Protein AF-A0A2B4R047-F1 (afdb_monomer_lite)

Radius of gyration: 27.13 Å; chains: 1; bounding box: 53×105×68 Å

Foldseek 3Di:
DDDDDDPDDDDDPDPDPDPPDPPDPPVLQFLDDWPVRLVVVVVPDPLLPQWDWDDDPFKIWIFRDDDPPWGGQWIWMAGGQQFIWIDGRNHGFDPDQVLCVQQVRGSRRPRPSRSSVLQVQKAFQQAADPPDDDPQKDKDKGFDDPVPDDPDPDPTHIDIHIHGPVFRRIGRPDPDSHDPRRVVVRVVVVVVVVVVVVVVVVVVVVD

Organism: Stylophora pistillata (NCBI:txid50429)

pLDDT: mean 79.97, std 15.6, range [38.59, 97.38]

Secondary structure (DSSP, 8-state):
--------PPPPPPPPP-----S-------S-S-HHHHHHHHTT-GGGTTEEEEEETTEEEEEE--STTSPPSEEEEEETT-BEEEEETTEEPPS--HHHHHHTTBTTSS-HHHHHHHHHH-EE---B--SS--TTEEEEEEE--TTS---S--SS-EEEEEEETT--SEESS-S-SS-HHHHHHHHHHHHHHHHHHHHHHHHTT--

Sequence (207 aa):
MPQRSHELLTPTPRPARTIMKDLDAHINTSCYETFSEFCKRATCLKSLNEWTYKMFPHKAVFKKKIEPYLPPEFEVIVDDGLVFTVKVLGCYLVEDPPLYLRFRRTLRNVTLSVLVKELNDCTFCKGVHASKITIKLYHHVIPIDSTKEDEGGQQFAQKGSWRSHGCLFLICDIDDSVCTACSKYHTSANNSTKAKQNRHLHMSKHL

Structure (mmCIF, N/CA/C/O backbone):
data_AF-A0A2B4R047-F1
#
_entry.id   AF-A0A2B4R047-F1
#
loop_
_atom_site.group_PDB
_atom_site.id
_atom_site.type_symbol
_atom_site.label_atom_id
_atom_site.label_alt_id
_atom_site.label_comp_id
_atom_site.label_asym_id
_atom_site.label_entity_id
_atom_site.label_seq_id
_atom_site.pdbx_PDB_ins_code
_atom_site.Cartn_x
_atom_site.Cartn_y
_atom_site.Cartn_z
_atom_site.occupancy
_atom_site.B_iso_or_equiv
_atom_site.auth_seq_id
_atom_site.auth_comp_id
_atom_site.auth_asym_id
_atom_site.auth_atom_id
_atom_site.pdbx_PDB_model_num
ATOM 1 N N . MET A 1 1 ? 1.521 -77.756 -28.717 1.00 46.09 1 MET A N 1
ATOM 2 C CA . MET A 1 1 ? 1.963 -77.457 -27.338 1.00 46.09 1 MET A CA 1
ATOM 3 C C . MET A 1 1 ? 3.173 -76.537 -27.407 1.00 46.09 1 MET A C 1
ATOM 5 O O . MET A 1 1 ? 4.207 -76.994 -27.874 1.00 46.09 1 MET A O 1
ATOM 9 N N . PRO A 1 2 ? 3.042 -75.262 -27.009 1.00 43.88 2 PRO A N 1
ATOM 10 C CA . PRO A 1 2 ? 4.192 -74.505 -26.523 1.00 43.88 2 PRO A CA 1
ATOM 11 C C . PRO A 1 2 ? 3.939 -73.898 -25.132 1.00 43.88 2 PRO A C 1
ATOM 13 O O . PRO A 1 2 ? 2.834 -73.466 -24.802 1.00 43.88 2 PRO A O 1
ATOM 16 N N . GLN A 1 3 ? 4.993 -73.926 -24.320 1.00 46.16 3 GLN A N 1
ATOM 17 C CA . GLN A 1 3 ? 5.052 -73.510 -22.921 1.00 46.16 3 GLN A CA 1
ATOM 18 C C . GLN A 1 3 ? 4.900 -71.992 -22.748 1.00 46.16 3 GLN A C 1
ATOM 20 O O . GLN A 1 3 ? 5.399 -71.206 -23.550 1.00 46.16 3 GLN A O 1
ATOM 25 N N . ARG A 1 4 ? 4.239 -71.595 -21.653 1.00 49.72 4 ARG A N 1
ATOM 26 C CA . ARG A 1 4 ? 4.182 -70.213 -21.162 1.00 49.72 4 ARG A CA 1
ATOM 27 C C . ARG A 1 4 ? 5.529 -69.851 -20.535 1.00 49.72 4 ARG A C 1
ATOM 29 O O . ARG A 1 4 ? 5.913 -70.467 -19.545 1.00 49.72 4 ARG A O 1
ATOM 36 N N . SER A 1 5 ? 6.210 -68.848 -21.074 1.00 59.44 5 SER A N 1
ATOM 37 C CA . SER A 1 5 ? 7.302 -68.154 -20.390 1.00 59.44 5 SER A CA 1
ATOM 38 C C . SER A 1 5 ? 6.839 -66.761 -19.971 1.00 59.44 5 SER A C 1
ATOM 40 O O . SER A 1 5 ? 5.995 -66.164 -20.633 1.00 59.44 5 SER A O 1
ATOM 42 N N . HIS A 1 6 ? 7.442 -66.266 -18.890 1.00 51.53 6 HIS A N 1
ATOM 43 C CA . HIS A 1 6 ? 7.223 -64.986 -18.204 1.00 51.53 6 HIS A CA 1
ATOM 44 C C . HIS A 1 6 ? 6.210 -65.035 -17.050 1.00 51.53 6 HIS A C 1
ATOM 46 O O . HIS A 1 6 ? 5.117 -64.476 -17.109 1.00 51.53 6 HIS A O 1
ATOM 52 N N . GLU A 1 7 ? 6.641 -65.637 -15.936 1.00 56.50 7 GLU A N 1
ATOM 53 C CA . GLU A 1 7 ? 6.275 -65.117 -14.616 1.00 56.50 7 GLU A CA 1
ATOM 54 C C . GLU A 1 7 ? 6.807 -63.680 -14.513 1.00 56.50 7 GLU A C 1
ATOM 56 O O . GLU A 1 7 ? 8.014 -63.438 -14.464 1.00 56.50 7 GLU A O 1
ATOM 61 N N . LEU A 1 8 ? 5.896 -62.709 -14.549 1.00 58.59 8 LEU A N 1
ATOM 62 C CA . LEU A 1 8 ? 6.202 -61.321 -14.230 1.00 58.59 8 LEU A CA 1
ATOM 63 C C . LEU A 1 8 ? 6.368 -61.222 -12.715 1.00 58.59 8 LEU A C 1
ATOM 65 O O . LEU A 1 8 ? 5.397 -61.348 -11.970 1.00 58.59 8 LEU A O 1
ATOM 69 N N . LEU A 1 9 ? 7.602 -60.987 -12.270 1.00 58.69 9 LEU A N 1
ATOM 70 C CA . LEU A 1 9 ? 7.888 -60.573 -10.901 1.00 58.69 9 LEU A CA 1
ATOM 71 C C . LEU A 1 9 ? 7.021 -59.350 -10.581 1.00 58.69 9 LEU A C 1
ATOM 73 O O . LEU A 1 9 ? 7.118 -58.314 -11.242 1.00 58.69 9 LEU A O 1
ATOM 77 N N . THR A 1 10 ? 6.147 -59.484 -9.587 1.00 63.59 10 THR A N 1
ATOM 78 C CA . THR A 1 10 ? 5.327 -58.380 -9.086 1.00 63.59 10 THR A CA 1
ATOM 79 C C . THR A 1 10 ? 6.234 -57.210 -8.695 1.00 63.59 10 THR A C 1
ATOM 81 O O . THR A 1 10 ? 7.177 -57.422 -7.927 1.00 63.59 10 THR A O 1
ATOM 84 N N . PRO A 1 11 ? 5.986 -55.986 -9.195 1.00 60.22 11 PRO A N 1
ATOM 85 C CA . PRO A 1 11 ? 6.816 -54.839 -8.863 1.00 60.22 11 PRO A CA 1
ATOM 86 C C . PRO A 1 11 ? 6.751 -54.561 -7.360 1.00 60.22 11 PRO A C 1
ATOM 88 O O . PRO A 1 11 ? 5.684 -54.616 -6.745 1.00 60.22 11 PRO A O 1
ATOM 91 N N . THR A 1 12 ? 7.909 -54.267 -6.774 1.00 66.44 12 THR A N 1
ATOM 92 C CA . THR A 1 12 ? 8.047 -53.910 -5.362 1.00 66.44 12 THR A CA 1
ATOM 93 C C . THR A 1 12 ? 7.091 -52.766 -4.999 1.00 66.44 12 THR A C 1
ATOM 95 O O . THR A 1 12 ? 7.009 -51.778 -5.738 1.00 66.44 12 THR A O 1
ATOM 98 N N . PRO A 1 13 ? 6.362 -52.857 -3.867 1.00 66.38 13 PRO A N 1
ATOM 99 C CA . PRO A 1 13 ? 5.503 -51.773 -3.416 1.00 66.38 13 PRO A CA 1
ATOM 100 C C . PRO A 1 13 ? 6.328 -50.500 -3.247 1.00 66.38 13 PRO A C 1
ATOM 102 O O . PRO A 1 13 ? 7.369 -50.498 -2.587 1.00 66.38 13 PRO A O 1
ATOM 105 N N . ARG A 1 14 ? 5.866 -49.406 -3.856 1.00 60.12 14 ARG A N 1
ATOM 106 C CA . ARG A 1 14 ? 6.484 -48.091 -3.685 1.00 60.12 14 ARG A CA 1
ATOM 107 C C . ARG A 1 14 ? 6.498 -47.757 -2.182 1.00 60.12 14 ARG A C 1
ATOM 109 O O . ARG A 1 14 ? 5.446 -47.896 -1.555 1.00 60.12 14 ARG A O 1
ATOM 116 N N . PRO A 1 15 ? 7.627 -47.301 -1.605 1.00 66.50 15 PRO A N 1
ATOM 117 C CA . PRO A 1 15 ? 7.673 -46.887 -0.208 1.00 66.50 15 PRO A CA 1
ATOM 118 C C . PRO A 1 15 ? 6.562 -45.878 0.074 1.00 66.50 15 PRO A C 1
ATOM 120 O O . PRO A 1 15 ? 6.343 -44.957 -0.723 1.00 66.50 15 PRO A O 1
ATOM 123 N N . ALA A 1 16 ? 5.851 -46.062 1.187 1.00 63.00 16 ALA A N 1
ATOM 124 C CA . ALA A 1 16 ? 4.867 -45.090 1.634 1.00 63.00 16 ALA A CA 1
ATOM 125 C C . ALA A 1 16 ? 5.554 -43.723 1.730 1.00 63.00 16 ALA A C 1
ATOM 127 O O . ALA A 1 16 ? 6.613 -43.592 2.346 1.00 63.00 16 ALA A O 1
ATOM 128 N N . ARG A 1 17 ? 4.979 -42.712 1.072 1.00 54.31 17 ARG A N 1
ATOM 129 C CA . ARG A 1 17 ? 5.465 -41.339 1.204 1.00 54.31 17 ARG A CA 1
ATOM 130 C C . ARG A 1 17 ? 5.374 -40.978 2.678 1.00 54.31 17 ARG A C 1
ATOM 132 O O . ARG A 1 17 ? 4.281 -40.999 3.238 1.00 54.31 17 ARG A O 1
ATOM 139 N N . THR A 1 18 ? 6.512 -40.661 3.286 1.00 51.06 18 THR A N 1
ATOM 140 C CA . THR A 1 18 ? 6.562 -40.050 4.609 1.00 51.06 18 THR A CA 1
ATOM 141 C C . THR A 1 18 ? 5.667 -38.823 4.556 1.00 51.06 18 THR A C 1
ATOM 143 O O . THR A 1 18 ? 5.957 -37.878 3.822 1.00 51.06 18 THR A O 1
ATOM 146 N N . ILE A 1 19 ? 4.541 -38.873 5.270 1.00 52.69 19 ILE A N 1
ATOM 147 C CA . ILE A 1 19 ? 3.724 -37.691 5.519 1.00 52.69 19 ILE A CA 1
ATOM 148 C C . ILE A 1 19 ? 4.686 -36.697 6.154 1.00 52.69 19 ILE A C 1
ATOM 150 O O . ILE A 1 19 ? 5.277 -36.988 7.197 1.00 52.69 19 ILE A O 1
ATOM 154 N N . MET A 1 20 ? 4.930 -35.589 5.450 1.00 40.25 20 MET A N 1
ATOM 155 C CA . MET A 1 20 ? 5.708 -34.476 5.970 1.00 40.25 20 MET A CA 1
ATOM 156 C C . MET A 1 20 ? 5.089 -34.162 7.326 1.00 40.25 20 MET A C 1
ATOM 158 O O . MET A 1 20 ? 3.904 -33.839 7.389 1.00 40.25 20 MET A O 1
ATOM 162 N N . LYS A 1 21 ? 5.843 -34.374 8.410 1.00 41.03 21 LYS A N 1
ATOM 163 C CA . LYS A 1 21 ? 5.422 -33.890 9.720 1.00 41.03 21 LYS A CA 1
ATOM 164 C C . LYS A 1 21 ? 5.160 -32.407 9.520 1.00 41.03 21 LYS A C 1
ATOM 166 O O . LYS A 1 21 ? 6.070 -31.714 9.061 1.00 41.03 21 LYS A O 1
ATOM 171 N N . ASP A 1 22 ? 3.918 -31.988 9.768 1.00 39.41 22 ASP A N 1
ATOM 172 C CA . ASP A 1 22 ? 3.557 -30.580 9.834 1.00 39.41 22 ASP A CA 1
ATOM 173 C C . ASP A 1 22 ? 4.640 -29.904 10.662 1.00 39.41 22 ASP A C 1
ATOM 175 O O . ASP A 1 22 ? 4.876 -30.270 11.817 1.00 39.41 22 ASP A O 1
ATOM 179 N N . LEU A 1 23 ? 5.387 -29.029 9.996 1.00 45.50 23 LEU A N 1
ATOM 180 C CA . LEU A 1 23 ? 6.411 -28.226 10.622 1.00 45.50 23 LEU A CA 1
ATOM 181 C C . LEU A 1 23 ? 5.657 -27.324 11.590 1.00 45.50 23 LEU A C 1
ATOM 183 O O . LEU A 1 23 ? 5.018 -26.378 11.149 1.00 45.50 23 LEU A O 1
ATOM 187 N N . ASP A 1 24 ? 5.667 -27.726 12.856 1.00 38.59 24 ASP A N 1
ATOM 188 C CA . ASP A 1 24 ? 5.161 -27.028 14.024 1.00 38.59 24 ASP A CA 1
ATOM 189 C C . ASP A 1 24 ? 3.861 -26.256 13.789 1.00 38.59 24 ASP A C 1
ATOM 191 O O . ASP A 1 24 ? 3.844 -25.131 13.287 1.00 38.59 24 ASP A O 1
ATOM 195 N N . ALA A 1 25 ? 2.759 -26.823 14.281 1.00 42.56 25 ALA A N 1
ATOM 196 C CA . ALA A 1 25 ? 1.601 -26.037 14.668 1.00 42.56 25 ALA A CA 1
ATOM 197 C C . ALA A 1 25 ? 2.035 -25.022 15.744 1.00 42.56 25 ALA A C 1
ATOM 199 O O . ALA A 1 25 ? 1.831 -25.222 16.940 1.00 42.56 25 ALA A O 1
ATOM 200 N N . HIS A 1 26 ? 2.641 -23.909 15.321 1.00 48.38 26 HIS A N 1
ATOM 201 C CA . HIS A 1 26 ? 2.496 -22.657 16.031 1.00 48.38 26 HIS A CA 1
ATOM 202 C C . HIS A 1 26 ? 0.997 -22.489 16.195 1.00 48.38 26 HIS A C 1
ATOM 204 O O . HIS A 1 26 ? 0.250 -22.455 15.214 1.00 48.38 26 HIS A O 1
ATOM 210 N N . ILE A 1 27 ? 0.552 -22.477 17.446 1.00 46.19 27 ILE A N 1
ATOM 211 C CA . ILE A 1 27 ? -0.792 -22.063 17.801 1.00 46.19 27 ILE A CA 1
ATOM 212 C C . ILE A 1 27 ? -0.899 -20.629 17.273 1.00 46.19 27 ILE A C 1
ATOM 214 O O . ILE A 1 27 ? -0.469 -19.687 17.932 1.00 46.19 27 ILE A O 1
ATOM 218 N N . ASN A 1 28 ? -1.369 -20.469 16.034 1.00 56.31 28 ASN A N 1
ATOM 219 C CA . ASN A 1 28 ? -1.605 -19.176 15.414 1.00 56.31 28 ASN A CA 1
ATOM 220 C C . ASN A 1 28 ? -2.830 -18.593 16.108 1.00 56.31 28 ASN A C 1
ATOM 222 O O . ASN A 1 28 ? -3.950 -18.681 15.608 1.00 56.31 28 ASN A O 1
ATOM 226 N N . THR A 1 29 ? -2.631 -18.035 17.299 1.00 71.81 29 THR A N 1
ATOM 227 C CA . THR A 1 29 ? -3.592 -17.103 17.871 1.00 71.81 29 THR A CA 1
ATOM 228 C C . THR A 1 29 ? -3.706 -15.950 16.888 1.00 71.81 29 THR A C 1
ATOM 230 O O . THR A 1 29 ? -2.713 -15.263 16.630 1.00 71.81 29 THR A O 1
ATOM 233 N N . SER A 1 30 ? -4.886 -15.786 16.293 1.00 86.25 30 SER A N 1
ATOM 234 C CA . SER A 1 30 ? -5.149 -14.698 15.359 1.00 86.25 30 SER A CA 1
ATOM 235 C C . SER A 1 30 ? -4.788 -13.366 16.018 1.00 86.25 30 SER A C 1
ATOM 237 O O . SER A 1 30 ? -5.110 -13.136 17.184 1.00 86.25 30 SER A O 1
ATOM 239 N N . CYS A 1 31 ? -4.138 -12.458 15.289 1.00 92.69 31 CYS A N 1
ATOM 240 C CA . CYS A 1 31 ? -3.819 -11.131 15.831 1.00 92.69 31 CYS A CA 1
ATOM 241 C C . CYS A 1 31 ? -5.094 -10.339 16.188 1.00 92.69 31 CYS A C 1
ATOM 243 O O . CYS A 1 31 ? -5.095 -9.554 17.144 1.00 92.69 31 CYS A O 1
ATOM 245 N N . TYR A 1 32 ? -6.170 -10.564 15.427 1.00 94.69 32 TYR A N 1
ATOM 246 C CA . TYR A 1 32 ? -7.513 -10.046 15.683 1.00 94.69 32 TYR A CA 1
ATOM 247 C C . TYR A 1 32 ? -8.550 -11.108 15.314 1.00 94.69 32 TYR A C 1
ATOM 249 O O . TYR A 1 32 ? -8.458 -11.715 14.247 1.00 94.69 32 TYR A O 1
ATOM 257 N N . GLU A 1 33 ? -9.556 -11.311 16.156 1.00 94.44 33 GLU A N 1
ATOM 258 C CA . GLU A 1 33 ? -10.639 -12.264 15.883 1.00 94.44 33 GLU A CA 1
ATOM 259 C C . GLU A 1 33 ? -11.809 -11.590 15.166 1.00 94.44 33 GLU A C 1
ATOM 261 O O . GLU A 1 33 ? -12.429 -12.165 14.271 1.00 94.44 33 GLU A O 1
ATOM 266 N N . THR A 1 34 ? -12.098 -10.336 15.528 1.00 96.25 34 THR A N 1
ATOM 267 C CA . THR A 1 34 ? -13.239 -9.588 14.984 1.00 96.25 34 THR A CA 1
ATOM 268 C C . THR A 1 34 ? -12.855 -8.183 14.537 1.00 96.25 34 THR A C 1
ATOM 270 O O . THR A 1 34 ? -11.946 -7.554 15.083 1.00 96.25 34 THR A O 1
ATOM 273 N N . PHE A 1 35 ? -13.610 -7.640 13.581 1.00 96.75 35 PHE A N 1
ATOM 274 C CA . PHE A 1 35 ? -13.452 -6.253 13.146 1.00 96.75 35 PHE A CA 1
ATOM 275 C C . PHE A 1 35 ? -13.691 -5.245 14.280 1.00 96.75 35 PHE A C 1
ATOM 277 O O . PHE A 1 35 ? -12.949 -4.276 14.415 1.00 96.75 35 PHE A O 1
ATOM 284 N N . SER A 1 36 ? -14.671 -5.498 15.157 1.00 95.06 36 SER A N 1
ATOM 285 C CA . SER A 1 36 ? -14.946 -4.623 16.308 1.00 95.06 36 SER A CA 1
ATOM 286 C C . SER A 1 36 ? -13.759 -4.552 17.273 1.00 95.06 36 SER A C 1
ATOM 288 O O . SER A 1 36 ? -13.376 -3.469 17.718 1.00 95.06 36 SER A O 1
ATOM 290 N N . GLU A 1 37 ? -13.153 -5.702 17.576 1.00 95.31 37 GLU A N 1
ATOM 291 C CA . GLU A 1 37 ? -11.932 -5.774 18.377 1.00 95.31 37 GLU A CA 1
ATOM 292 C C . GLU A 1 37 ? -10.786 -5.011 17.709 1.00 95.31 37 GLU A C 1
ATOM 294 O O . GLU A 1 37 ? -10.125 -4.194 18.356 1.00 95.31 37 GLU A O 1
ATOM 299 N N . PHE A 1 38 ? -10.574 -5.248 16.414 1.00 95.62 38 PHE A N 1
ATOM 300 C CA . PHE A 1 38 ? -9.566 -4.552 15.631 1.00 95.62 38 PHE A CA 1
ATOM 301 C C . PHE A 1 38 ? -9.739 -3.029 15.706 1.00 95.62 38 PHE A C 1
ATOM 303 O O . PHE A 1 38 ? -8.789 -2.336 16.069 1.00 95.62 38 PHE A O 1
ATOM 310 N N . CYS A 1 39 ? -10.940 -2.503 15.448 1.00 94.31 39 CYS A N 1
ATOM 311 C CA . CYS A 1 39 ? -11.214 -1.067 15.502 1.00 94.31 39 CYS A CA 1
ATOM 312 C C . CYS A 1 39 ? -10.877 -0.466 16.871 1.00 94.31 39 CYS A C 1
ATOM 314 O O . CYS A 1 39 ? -10.209 0.565 16.927 1.00 94.31 39 CYS A O 1
ATOM 316 N N . LYS A 1 40 ? -11.274 -1.127 17.969 1.00 92.56 40 LYS A N 1
ATOM 317 C CA . LYS A 1 40 ? -10.982 -0.674 19.343 1.00 92.56 40 LYS A CA 1
ATOM 318 C C . LYS A 1 40 ? -9.484 -0.633 19.639 1.00 92.56 40 LYS A C 1
ATOM 320 O O . LYS A 1 40 ? -9.008 0.276 20.311 1.00 92.56 40 LYS A O 1
ATOM 325 N N . ARG A 1 41 ? -8.729 -1.624 19.160 1.00 92.88 41 ARG A N 1
ATOM 326 C CA . ARG A 1 41 ? -7.272 -1.669 19.352 1.00 92.88 41 ARG A CA 1
ATOM 327 C C . ARG A 1 41 ? -6.566 -0.637 18.477 1.00 92.88 41 ARG A C 1
ATOM 329 O O . ARG A 1 41 ? -5.645 0.024 18.946 1.00 92.88 41 ARG A O 1
ATOM 336 N N . ALA A 1 42 ? -7.012 -0.475 17.232 1.00 91.31 42 ALA A N 1
ATOM 337 C CA . ALA A 1 42 ? -6.401 0.421 16.260 1.00 91.31 42 ALA A CA 1
ATOM 338 C C . ALA A 1 42 ? -6.439 1.893 16.698 1.00 91.31 42 ALA A C 1
ATOM 340 O O . ALA A 1 42 ? -5.468 2.612 16.477 1.00 91.31 42 ALA A O 1
ATOM 341 N N . THR A 1 43 ? -7.504 2.334 17.378 1.00 83.94 43 THR A N 1
ATOM 342 C CA . THR A 1 43 ? -7.627 3.716 17.881 1.00 83.94 43 THR A CA 1
ATOM 343 C C . THR A 1 43 ? -6.608 4.075 18.962 1.00 83.94 43 THR A C 1
ATOM 345 O O . THR A 1 43 ? -6.342 5.253 19.178 1.00 83.94 43 THR A O 1
ATOM 348 N N . CYS A 1 44 ? -6.021 3.081 19.631 1.00 81.69 44 CYS A N 1
ATOM 349 C CA . CYS A 1 44 ? -5.079 3.277 20.735 1.00 81.69 44 CYS A CA 1
ATOM 350 C C . CYS A 1 44 ? -3.606 3.129 20.307 1.00 81.69 44 CYS A C 1
ATOM 352 O O . CYS A 1 44 ? -2.707 3.173 21.151 1.00 81.69 44 CYS A O 1
ATOM 354 N N . LEU A 1 45 ? -3.332 2.917 19.014 1.00 83.38 45 LEU A N 1
ATOM 355 C CA . LEU A 1 45 ? -1.981 2.658 18.519 1.00 83.38 45 LEU A CA 1
ATOM 356 C C . LEU A 1 45 ? -1.165 3.946 18.372 1.00 83.38 45 LEU A C 1
ATOM 358 O O . LEU A 1 45 ? -1.379 4.740 17.459 1.00 83.38 45 LEU A O 1
ATOM 362 N N . LYS A 1 46 ? -0.126 4.082 19.201 1.00 80.06 46 LYS A N 1
ATOM 363 C CA . LYS A 1 46 ? 0.872 5.165 19.100 1.00 80.06 46 LYS A CA 1
ATOM 364 C C . LYS A 1 46 ? 1.685 5.131 17.798 1.00 80.06 46 LYS A C 1
ATOM 366 O O . LYS A 1 46 ? 2.210 6.152 17.374 1.00 80.06 46 LYS A O 1
ATOM 371 N N . SER A 1 47 ? 1.791 3.972 17.143 1.00 75.25 47 SER A N 1
ATOM 372 C CA . SER A 1 47 ? 2.510 3.818 15.866 1.00 75.25 47 SER A CA 1
ATOM 373 C C . SER A 1 47 ? 1.834 4.535 14.688 1.00 75.25 47 SER A C 1
ATOM 375 O O . SER A 1 47 ? 2.391 4.571 13.597 1.00 75.25 47 SER A O 1
ATOM 377 N N . LEU A 1 48 ? 0.636 5.090 14.892 1.00 79.69 48 LEU A N 1
ATOM 378 C CA . LEU A 1 48 ? -0.154 5.788 13.880 1.00 79.69 48 LEU A CA 1
ATOM 379 C C . LEU A 1 48 ? -0.083 7.319 14.007 1.00 79.69 48 LEU A C 1
ATOM 381 O O . LEU A 1 48 ? -0.924 7.999 13.435 1.00 79.69 48 LEU A O 1
ATOM 385 N N . ASN A 1 49 ? 0.894 7.887 14.724 1.00 79.06 49 ASN A N 1
ATOM 386 C CA . ASN A 1 49 ? 0.973 9.342 14.941 1.00 79.06 49 ASN A CA 1
ATOM 387 C C . ASN A 1 49 ? 0.999 10.168 13.633 1.00 79.06 49 ASN A C 1
ATOM 389 O O . ASN A 1 49 ? 0.389 11.232 13.565 1.00 79.06 49 ASN A O 1
ATOM 393 N N . GLU A 1 50 ? 1.653 9.666 12.582 1.00 85.69 50 GLU A N 1
ATOM 394 C CA . GLU A 1 50 ? 1.704 10.297 11.245 1.00 85.69 50 GLU A CA 1
ATOM 395 C C . GLU A 1 50 ? 0.531 9.895 10.331 1.00 85.69 50 GLU A C 1
ATOM 397 O O . GLU A 1 50 ? 0.428 10.316 9.174 1.00 85.69 50 GLU A O 1
ATOM 402 N N . TRP A 1 51 ? -0.371 9.061 10.840 1.00 91.06 51 TRP A N 1
ATOM 403 C CA . TRP A 1 51 ? -1.484 8.499 10.101 1.00 91.06 51 TRP A CA 1
ATOM 404 C C . TRP A 1 51 ? -2.795 9.145 10.544 1.00 91.06 51 TRP A C 1
ATOM 406 O O . TRP A 1 51 ? -3.046 9.414 11.714 1.00 91.06 51 TRP A O 1
ATOM 416 N N . THR A 1 52 ? -3.683 9.368 9.586 1.00 90.62 52 THR A N 1
ATOM 417 C CA . THR A 1 52 ? -5.099 9.623 9.866 1.00 90.62 52 THR A CA 1
ATOM 418 C C . THR A 1 52 ? -5.877 8.343 9.706 1.00 90.62 52 THR A C 1
ATOM 420 O O . THR A 1 52 ? -5.517 7.502 8.885 1.00 90.62 52 THR A O 1
ATOM 423 N N . TYR A 1 53 ? -6.972 8.205 10.441 1.00 92.81 53 TYR A N 1
ATOM 424 C CA . TYR A 1 53 ? -7.865 7.077 10.258 1.00 92.81 53 TYR A CA 1
ATOM 425 C C . TYR A 1 53 ? -9.325 7.511 10.216 1.00 92.81 53 TYR A C 1
ATOM 427 O O . TYR A 1 53 ? -9.716 8.532 10.782 1.00 92.81 53 TYR A O 1
ATOM 435 N N . LYS A 1 54 ? -10.134 6.721 9.515 1.00 94.00 54 LYS A N 1
ATOM 436 C CA . LYS A 1 54 ? -11.592 6.820 9.486 1.00 94.00 54 LYS A CA 1
ATOM 437 C C . LYS A 1 54 ? -12.177 5.426 9.648 1.00 94.00 54 LYS A C 1
ATOM 439 O O . LYS A 1 54 ? -11.821 4.519 8.897 1.00 94.00 54 LYS A O 1
ATOM 444 N N . MET A 1 55 ? -13.071 5.282 10.618 1.00 93.88 55 MET A N 1
ATOM 445 C CA . MET A 1 55 ? -13.783 4.038 10.892 1.00 93.88 55 MET A CA 1
ATOM 446 C C . MET A 1 55 ? -15.197 4.134 10.324 1.00 93.88 55 MET A C 1
ATOM 448 O O . MET A 1 55 ? -15.885 5.134 10.518 1.00 93.88 55 MET A O 1
ATOM 452 N N . PHE A 1 56 ? -15.619 3.091 9.629 1.00 94.38 56 PHE A N 1
ATOM 453 C CA . PHE A 1 56 ? -16.958 2.882 9.094 1.00 94.38 56 PHE A CA 1
ATOM 454 C C . PHE A 1 56 ? -17.462 1.514 9.581 1.00 94.38 56 PHE A C 1
ATOM 456 O O . PHE A 1 56 ? -16.641 0.676 9.958 1.00 94.38 56 PHE A O 1
ATOM 463 N N . PRO A 1 57 ? -18.778 1.238 9.536 1.00 92.88 57 PRO A N 1
ATOM 464 C CA . PRO A 1 57 ? -19.334 -0.018 10.050 1.00 92.88 57 PRO A CA 1
ATOM 465 C C . PRO A 1 57 ? -18.683 -1.293 9.490 1.00 92.88 57 PRO A C 1
ATOM 467 O O . PRO A 1 57 ? -18.472 -2.239 10.239 1.00 92.88 57 PRO A O 1
ATOM 470 N N . HIS A 1 58 ? -18.307 -1.283 8.206 1.00 94.69 58 HIS A N 1
ATOM 471 C CA . HIS A 1 58 ? -17.741 -2.442 7.498 1.00 94.69 58 HIS A CA 1
ATOM 472 C C . HIS A 1 58 ? -16.328 -2.197 6.954 1.00 94.69 58 HIS A C 1
ATOM 474 O O . HIS A 1 58 ? -15.853 -2.918 6.079 1.00 94.69 58 HIS A O 1
ATOM 480 N N . LYS A 1 59 ? -15.683 -1.099 7.366 1.00 96.25 59 LYS A N 1
ATOM 481 C CA . LYS A 1 59 ? -14.404 -0.684 6.785 1.00 96.25 59 LYS A CA 1
ATOM 482 C C . LYS A 1 59 ? -13.645 0.270 7.689 1.00 96.25 59 LYS A C 1
ATOM 484 O O . LYS A 1 59 ? -14.206 1.243 8.174 1.00 96.25 59 LYS A O 1
ATOM 489 N N . ALA A 1 60 ? -12.347 0.076 7.824 1.00 96.88 60 ALA A N 1
ATOM 490 C CA . ALA A 1 60 ? -11.428 1.043 8.400 1.00 96.88 60 ALA A CA 1
ATOM 491 C C . ALA A 1 60 ? -10.447 1.515 7.327 1.00 96.88 60 ALA A C 1
ATOM 493 O O . ALA A 1 60 ? -9.994 0.732 6.495 1.00 96.88 60 ALA A O 1
ATOM 494 N N . VAL A 1 61 ? -10.122 2.803 7.327 1.00 96.19 61 VAL A N 1
ATOM 495 C CA . VAL A 1 61 ? -9.174 3.393 6.378 1.00 96.19 61 VAL A CA 1
ATOM 496 C C . VAL A 1 61 ? -8.121 4.157 7.158 1.00 96.19 61 VAL A C 1
ATOM 498 O O . VAL A 1 61 ? -8.474 5.059 7.912 1.00 96.19 61 VAL A O 1
ATOM 501 N N . PHE A 1 62 ? -6.851 3.835 6.938 1.00 95.44 62 PHE A N 1
ATOM 502 C CA . PHE A 1 62 ? -5.685 4.481 7.537 1.00 95.44 62 PHE A CA 1
ATOM 503 C C . PHE A 1 62 ? -4.858 5.118 6.426 1.00 95.44 62 PHE A C 1
ATOM 505 O O . PHE A 1 62 ? -4.555 4.456 5.441 1.00 95.44 62 PHE A O 1
ATOM 512 N N . LYS A 1 63 ? -4.492 6.390 6.561 1.00 93.88 63 LYS A N 1
ATOM 513 C CA . LYS A 1 63 ? -3.757 7.160 5.550 1.00 93.88 63 LYS A CA 1
ATOM 514 C C . LYS A 1 63 ? -2.544 7.826 6.173 1.00 93.88 63 LYS A C 1
ATOM 516 O O . LYS A 1 63 ? -2.729 8.664 7.058 1.00 93.88 63 LYS A O 1
ATOM 521 N N . LYS A 1 64 ? -1.345 7.513 5.691 1.00 92.25 64 LYS A N 1
ATOM 522 C CA . LYS A 1 64 ? -0.118 8.214 6.081 1.00 92.25 64 LYS A CA 1
ATOM 523 C C . LYS A 1 64 ? -0.076 9.579 5.400 1.00 92.25 64 LYS A C 1
ATOM 525 O O . LYS A 1 64 ? -0.225 9.663 4.177 1.00 92.25 64 LYS A O 1
ATOM 530 N N . LYS A 1 65 ? 0.058 10.647 6.186 1.00 80.88 65 LYS A N 1
ATOM 531 C CA . LYS A 1 65 ? 0.115 12.013 5.654 1.00 80.88 65 LYS A CA 1
ATOM 532 C C . LYS A 1 65 ? 1.470 12.259 4.980 1.00 80.88 65 LYS A C 1
ATOM 534 O O . LYS A 1 65 ? 2.488 11.843 5.513 1.00 80.88 65 LYS A O 1
ATOM 539 N N . ILE A 1 66 ? 1.462 12.973 3.856 1.00 72.69 66 ILE A N 1
ATOM 540 C CA . ILE A 1 66 ? 2.650 13.650 3.314 1.00 72.69 66 ILE A CA 1
ATOM 541 C C . ILE A 1 66 ? 2.402 15.152 3.472 1.00 72.69 66 ILE A C 1
ATOM 543 O O . ILE A 1 66 ? 2.935 15.764 4.388 1.00 72.69 66 ILE A O 1
ATOM 547 N N . GLU A 1 67 ? 1.469 15.700 2.686 1.00 72.50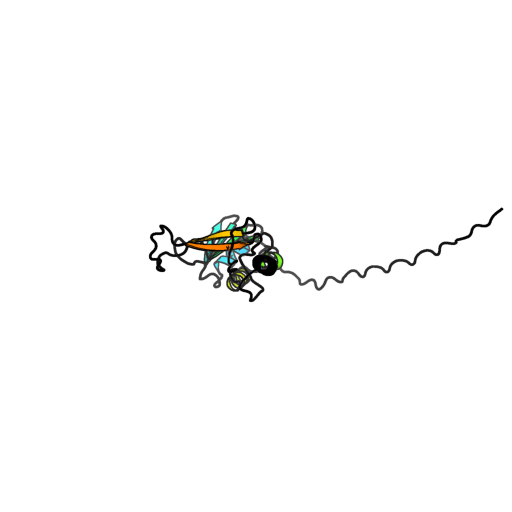 67 GLU A N 1
ATOM 548 C CA . GLU A 1 67 ? 1.121 17.127 2.627 1.00 72.50 67 GLU A CA 1
ATOM 549 C C . GLU A 1 67 ? -0.379 17.313 2.308 1.00 72.50 67 GLU A C 1
ATOM 551 O O . GLU A 1 67 ? -1.029 16.388 1.803 1.00 72.50 67 GLU A O 1
ATOM 556 N N . PRO A 1 68 ? -0.970 18.487 2.604 1.00 67.31 68 PRO A N 1
ATOM 557 C CA . PRO A 1 68 ? -2.317 18.827 2.153 1.00 67.31 68 PRO A CA 1
ATOM 558 C C . PRO A 1 68 ? -2.419 18.714 0.623 1.00 67.31 68 PRO A C 1
ATOM 560 O O . PRO A 1 68 ? -1.516 19.131 -0.089 1.00 67.31 68 PRO A O 1
ATOM 563 N N . TYR A 1 69 ? -3.529 18.170 0.117 1.00 73.56 69 TYR A N 1
ATOM 564 C CA . TYR A 1 69 ? -3.851 18.056 -1.320 1.00 73.56 69 TYR A CA 1
ATOM 565 C C . TYR A 1 69 ? -3.063 17.018 -2.138 1.00 73.56 69 TYR A C 1
ATOM 567 O O . TYR A 1 69 ? -3.494 16.695 -3.247 1.00 73.56 69 TYR A O 1
ATOM 575 N N . LEU A 1 70 ? -1.999 16.420 -1.596 1.00 80.81 70 LEU A N 1
ATOM 576 C CA . LEU A 1 70 ? -1.352 15.265 -2.221 1.00 80.81 70 LEU A CA 1
ATOM 577 C C . LEU A 1 70 ? -2.045 13.945 -1.842 1.00 80.81 70 LEU A C 1
ATOM 579 O O . LEU A 1 70 ? -2.612 13.818 -0.748 1.00 80.81 70 LEU A O 1
ATOM 583 N N . PRO A 1 71 ? -2.004 12.925 -2.722 1.00 84.19 71 PRO A N 1
ATOM 584 C CA . PRO A 1 71 ? -2.381 11.573 -2.344 1.00 84.19 71 PRO A CA 1
ATOM 585 C C . PRO A 1 71 ? -1.563 11.098 -1.130 1.00 84.19 71 PRO A C 1
ATOM 587 O O . PRO A 1 71 ? -0.370 11.394 -1.051 1.00 84.19 71 PRO A O 1
ATOM 590 N N . PRO A 1 72 ? -2.163 10.331 -0.202 1.00 89.56 72 PRO A N 1
ATOM 591 C CA . PRO A 1 72 ? -1.419 9.717 0.892 1.00 89.56 72 PRO A CA 1
ATOM 592 C C . PRO A 1 72 ? -0.257 8.869 0.373 1.00 89.56 72 PRO A C 1
ATOM 594 O O . PRO A 1 72 ? -0.408 8.184 -0.644 1.00 89.56 72 PRO A O 1
ATOM 597 N N . GLU A 1 73 ? 0.857 8.851 1.111 1.00 90.62 73 GLU A N 1
ATOM 598 C CA . GLU A 1 73 ? 1.986 7.959 0.803 1.00 90.62 73 GLU A CA 1
ATOM 599 C C . GLU A 1 73 ? 1.506 6.511 0.759 1.00 90.62 73 GLU A C 1
ATOM 601 O O . GLU A 1 73 ? 1.664 5.804 -0.236 1.00 90.62 73 GLU A O 1
ATOM 606 N N . PHE A 1 74 ? 0.817 6.134 1.834 1.00 92.62 74 PHE A N 1
ATOM 607 C CA . PHE A 1 74 ? 0.198 4.843 2.030 1.00 92.62 74 PHE A CA 1
ATOM 608 C C . PHE A 1 74 ? -1.244 5.033 2.482 1.00 92.62 74 PHE A C 1
ATOM 610 O O . PHE A 1 74 ? -1.549 5.869 3.337 1.00 92.62 74 PHE A O 1
ATOM 617 N N . GLU A 1 75 ? -2.134 4.214 1.940 1.00 94.62 75 GLU A N 1
ATOM 618 C CA . GLU A 1 75 ? -3.499 4.053 2.419 1.00 94.62 75 GLU A CA 1
ATOM 619 C C . GLU A 1 75 ? -3.763 2.560 2.648 1.00 94.62 75 GLU A C 1
ATOM 621 O O . GLU A 1 75 ? -3.763 1.768 1.708 1.00 94.62 75 GLU A O 1
ATOM 626 N N . VAL A 1 76 ? -3.979 2.178 3.907 1.00 95.38 76 VAL A N 1
ATOM 627 C CA . VAL A 1 76 ? -4.365 0.822 4.308 1.00 95.38 76 VAL A CA 1
ATOM 628 C C . VAL A 1 76 ? -5.870 0.807 4.531 1.00 95.38 76 VAL A C 1
ATOM 630 O O . VAL A 1 76 ? -6.399 1.546 5.360 1.00 95.38 76 VAL A O 1
ATOM 633 N N . ILE A 1 77 ? -6.565 -0.035 3.782 1.00 96.25 77 ILE A N 1
ATOM 634 C CA . ILE A 1 77 ? -8.009 -0.231 3.861 1.00 96.25 77 ILE A CA 1
ATOM 635 C C . ILE A 1 77 ? -8.240 -1.623 4.426 1.00 96.25 77 ILE A C 1
ATOM 637 O O . ILE A 1 77 ? -7.706 -2.580 3.882 1.00 96.25 77 ILE A O 1
ATOM 641 N N . VAL A 1 78 ? -9.026 -1.733 5.488 1.00 97.38 78 VAL A N 1
ATOM 642 C CA . VAL A 1 78 ? -9.352 -2.998 6.153 1.00 97.38 78 VAL A CA 1
ATOM 643 C C . VAL A 1 78 ? -10.861 -3.170 6.124 1.00 97.38 78 VAL A C 1
ATOM 645 O O . VAL A 1 78 ? -11.566 -2.244 6.522 1.00 97.38 78 VAL A O 1
ATOM 648 N N . ASP A 1 79 ? -11.363 -4.305 5.655 1.00 97.19 79 ASP A N 1
ATOM 649 C CA . ASP A 1 79 ? -12.793 -4.629 5.704 1.00 97.19 79 ASP A CA 1
ATOM 650 C C . ASP A 1 79 ? -13.187 -5.376 6.991 1.00 97.19 79 ASP A C 1
ATOM 652 O O . ASP A 1 79 ? -12.353 -5.674 7.853 1.00 97.19 79 ASP A O 1
ATOM 656 N N . ASP A 1 80 ? -14.479 -5.660 7.148 1.00 96.12 80 ASP A N 1
ATOM 657 C CA . ASP A 1 80 ? -15.018 -6.388 8.299 1.00 96.12 80 ASP A CA 1
ATOM 658 C C . ASP A 1 80 ? -14.624 -7.874 8.352 1.00 96.12 80 ASP A C 1
ATOM 660 O O . ASP A 1 80 ? -14.689 -8.493 9.418 1.00 96.12 80 ASP A O 1
ATOM 664 N N . GLY A 1 81 ? -14.109 -8.420 7.250 1.00 96.62 81 GLY A N 1
ATOM 665 C CA . GLY A 1 81 ? -13.439 -9.717 7.187 1.00 96.62 81 GLY A CA 1
ATOM 666 C C . GLY A 1 81 ? -11.999 -9.705 7.712 1.00 96.62 81 GLY A C 1
ATOM 667 O O . GLY A 1 81 ? -11.362 -10.762 7.752 1.00 96.62 81 GLY A O 1
ATOM 668 N N . LEU A 1 82 ? -11.482 -8.545 8.140 1.00 96.81 82 LEU A N 1
ATOM 669 C CA . LEU A 1 82 ? -10.074 -8.305 8.488 1.00 96.81 82 LEU A CA 1
ATOM 670 C C . LEU A 1 82 ? -9.122 -8.475 7.296 1.00 96.81 82 LEU A C 1
ATOM 672 O O . LEU A 1 82 ? -7.916 -8.665 7.493 1.00 96.81 82 LEU A O 1
ATOM 676 N N . VAL A 1 83 ? -9.632 -8.423 6.065 1.00 95.81 83 VAL A N 1
ATOM 677 C CA . VAL A 1 83 ? -8.802 -8.401 4.861 1.00 95.81 83 VAL A CA 1
ATOM 678 C C . VAL A 1 83 ? -8.316 -6.975 4.658 1.00 95.81 83 VAL A C 1
ATOM 680 O O . VAL A 1 83 ? -9.077 -6.018 4.805 1.00 95.81 83 VAL A O 1
ATOM 683 N N . PHE A 1 84 ? -7.032 -6.819 4.344 1.00 95.19 84 PHE A N 1
ATOM 684 C CA . PHE A 1 84 ? -6.444 -5.514 4.089 1.00 95.19 84 PHE A CA 1
ATOM 685 C C . PHE A 1 84 ? -6.026 -5.343 2.628 1.00 95.19 84 PHE A C 1
ATOM 687 O O . PHE A 1 84 ? -5.545 -6.262 1.968 1.00 95.19 84 PHE A O 1
ATOM 694 N N . THR A 1 85 ? -6.175 -4.117 2.140 1.00 94.81 85 THR A N 1
ATOM 695 C CA . THR A 1 85 ? -5.690 -3.642 0.846 1.00 94.81 85 THR A CA 1
ATOM 696 C C . THR A 1 85 ? -4.824 -2.413 1.068 1.00 94.81 85 THR A C 1
ATOM 698 O O . THR A 1 85 ? -5.200 -1.508 1.810 1.00 94.81 85 THR A O 1
ATOM 701 N N . VAL A 1 86 ? -3.677 -2.363 0.402 1.00 93.56 86 VAL A N 1
ATOM 702 C CA . VAL A 1 86 ? -2.755 -1.230 0.427 1.00 93.56 86 VAL A CA 1
ATOM 703 C C . VAL A 1 86 ? -2.819 -0.495 -0.906 1.00 93.56 86 VAL A C 1
ATOM 705 O O . VAL A 1 86 ? -2.697 -1.088 -1.983 1.00 93.56 86 VAL A O 1
ATOM 708 N N . LYS A 1 87 ? -2.979 0.820 -0.816 1.00 91.88 87 LYS A N 1
ATOM 709 C CA . LYS A 1 87 ? -2.705 1.759 -1.895 1.00 91.88 87 LYS A CA 1
ATOM 710 C C . LYS A 1 87 ? -1.456 2.548 -1.564 1.00 91.88 87 LYS A C 1
ATOM 712 O O . LYS A 1 87 ? -1.215 2.894 -0.409 1.00 91.88 87 LYS A O 1
ATOM 717 N N . VAL A 1 88 ? -0.707 2.873 -2.599 1.00 89.75 88 VAL A N 1
ATOM 718 C CA . VAL A 1 88 ? 0.520 3.645 -2.513 1.00 89.75 88 VAL A CA 1
ATOM 719 C C . VAL A 1 88 ? 0.410 4.797 -3.495 1.00 89.75 88 VAL A C 1
ATOM 721 O O . VAL A 1 88 ? 0.238 4.561 -4.691 1.00 89.75 88 VAL A O 1
ATOM 724 N N . LEU A 1 89 ? 0.462 6.035 -3.002 1.00 87.31 89 LEU A N 1
ATOM 725 C CA . LEU A 1 89 ? 0.330 7.246 -3.825 1.00 87.31 89 LEU A CA 1
ATOM 726 C C . LEU A 1 89 ? -0.898 7.196 -4.759 1.00 87.31 89 LEU A C 1
ATOM 728 O O . LEU A 1 89 ? -0.836 7.540 -5.936 1.00 87.31 89 LEU A O 1
ATOM 732 N N . GLY A 1 90 ? -2.022 6.698 -4.232 1.00 85.75 90 GLY A N 1
ATOM 733 C CA . GLY A 1 90 ? -3.287 6.538 -4.959 1.00 85.75 90 GLY A CA 1
ATOM 734 C C . GLY A 1 90 ? -3.394 5.296 -5.856 1.00 85.75 90 GLY A C 1
ATOM 735 O O . GLY A 1 90 ? -4.498 4.972 -6.294 1.00 85.75 90 GLY A O 1
ATOM 736 N N . CYS A 1 91 ? -2.306 4.558 -6.081 1.00 84.31 91 CYS A N 1
ATOM 737 C CA . CYS A 1 91 ? -2.299 3.349 -6.903 1.00 84.31 91 CYS A CA 1
ATOM 738 C C . CYS A 1 91 ? -2.468 2.086 -6.056 1.00 84.31 91 CYS A C 1
ATOM 740 O O . CYS A 1 91 ? -1.864 1.954 -4.992 1.00 84.31 91 CYS A O 1
ATOM 742 N N . TYR A 1 92 ? -3.260 1.128 -6.536 1.00 83.81 92 TYR A N 1
ATOM 743 C CA . TYR A 1 92 ? -3.309 -0.199 -5.927 1.00 83.81 92 TYR A CA 1
ATOM 744 C C . TYR A 1 92 ? -1.993 -0.936 -6.173 1.00 83.81 92 TYR A C 1
ATOM 746 O O . TYR A 1 92 ? -1.429 -0.862 -7.268 1.00 83.81 92 TYR A O 1
ATOM 754 N N . LEU A 1 93 ? -1.520 -1.666 -5.161 1.00 80.62 93 LEU A N 1
ATOM 755 C CA . LEU A 1 93 ? -0.465 -2.646 -5.387 1.00 80.62 93 LEU A CA 1
ATOM 756 C C . LEU A 1 93 ? -0.952 -3.723 -6.365 1.00 80.62 93 LEU A C 1
ATOM 758 O O . LEU A 1 93 ? -2.149 -3.999 -6.464 1.00 80.62 93 LEU A O 1
ATOM 762 N N . VAL A 1 94 ? -0.000 -4.338 -7.068 1.00 75.88 94 VAL A N 1
ATOM 763 C CA . VAL A 1 94 ? -0.241 -5.516 -7.916 1.00 75.88 94 VAL A CA 1
ATOM 764 C C . VAL A 1 94 ? -0.857 -6.650 -7.076 1.00 75.88 94 VAL A C 1
ATOM 766 O O . VAL A 1 94 ? -0.912 -6.562 -5.850 1.00 75.88 94 VAL A O 1
ATOM 769 N N . GLU A 1 95 ? -1.342 -7.726 -7.693 1.00 65.00 95 GLU A N 1
ATOM 770 C CA . GLU A 1 95 ? -1.995 -8.793 -6.927 1.00 65.00 95 GLU A CA 1
ATOM 771 C C . GLU A 1 95 ? -1.037 -9.550 -5.983 1.00 65.00 95 GLU A C 1
ATOM 773 O O . GLU A 1 95 ? -1.425 -9.876 -4.866 1.00 65.00 95 GLU A O 1
ATOM 778 N N . ASP A 1 96 ? 0.240 -9.721 -6.320 1.00 67.50 96 ASP A N 1
ATOM 779 C CA . ASP A 1 96 ? 1.150 -10.544 -5.500 1.00 67.50 96 ASP A CA 1
ATOM 780 C C . ASP A 1 96 ? 2.421 -9.819 -5.012 1.00 67.50 96 ASP A C 1
ATOM 782 O O . ASP A 1 96 ? 3.529 -10.337 -5.178 1.00 67.50 96 ASP A O 1
ATOM 786 N N . PRO A 1 97 ? 2.348 -8.612 -4.416 1.00 75.50 97 PRO A N 1
ATOM 787 C CA . PRO A 1 97 ? 3.494 -8.024 -3.749 1.00 75.50 97 PRO A CA 1
ATOM 788 C C . PRO A 1 97 ? 3.920 -8.936 -2.589 1.00 75.50 97 PRO A C 1
ATOM 790 O O . PRO A 1 97 ? 3.059 -9.524 -1.921 1.00 75.50 97 PRO A O 1
ATOM 793 N N . PRO A 1 98 ? 5.227 -9.010 -2.284 1.00 82.19 98 PRO A N 1
ATOM 794 C CA . PRO A 1 98 ? 5.743 -9.825 -1.184 1.00 82.19 98 PRO A CA 1
ATOM 795 C C . PRO A 1 98 ? 4.996 -9.616 0.142 1.00 82.19 98 PRO A C 1
ATOM 797 O O . PRO A 1 98 ? 4.670 -10.581 0.830 1.00 82.19 98 PRO A O 1
ATOM 800 N N . LEU A 1 99 ? 4.598 -8.371 0.432 1.00 86.50 99 LEU A N 1
ATOM 801 C CA . LEU A 1 99 ? 3.774 -8.003 1.587 1.00 86.50 99 LEU A CA 1
ATOM 802 C C . LEU A 1 99 ? 2.456 -8.801 1.676 1.00 86.50 99 LEU A C 1
ATOM 804 O O . LEU A 1 99 ? 2.068 -9.269 2.747 1.00 86.50 99 LEU A O 1
ATOM 808 N N . TYR A 1 100 ? 1.753 -8.966 0.552 1.00 89.19 100 TYR A N 1
ATOM 809 C CA . TYR A 1 100 ? 0.488 -9.703 0.501 1.00 89.19 100 TYR A CA 1
ATOM 810 C C . TYR A 1 100 ? 0.698 -11.201 0.640 1.00 89.19 100 TYR A C 1
ATOM 812 O O . TYR A 1 100 ? -0.101 -11.849 1.312 1.00 89.19 100 TYR A O 1
ATOM 820 N N . LEU A 1 101 ? 1.772 -11.740 0.063 1.00 88.06 101 LEU A N 1
ATOM 821 C CA . LEU A 1 101 ? 2.118 -13.153 0.196 1.00 88.06 101 LEU A CA 1
ATOM 822 C C . LEU A 1 101 ? 2.488 -13.498 1.643 1.00 88.06 101 LEU A C 1
ATOM 824 O O . LEU A 1 101 ? 2.012 -14.499 2.178 1.00 88.06 101 LEU A O 1
ATOM 828 N N . ARG A 1 102 ? 3.264 -12.630 2.303 1.00 89.25 102 ARG A N 1
ATOM 829 C CA . ARG A 1 102 ? 3.736 -12.823 3.680 1.00 89.25 102 ARG A CA 1
ATOM 830 C C . ARG A 1 102 ? 2.593 -12.873 4.690 1.00 89.25 102 ARG A C 1
ATOM 832 O O . ARG A 1 102 ? 2.561 -13.763 5.532 1.00 89.25 102 ARG A O 1
ATOM 839 N N . PHE A 1 103 ? 1.635 -11.953 4.586 1.00 91.38 103 PHE A N 1
ATOM 840 C CA . PHE A 1 103 ? 0.531 -11.844 5.550 1.00 91.38 103 PHE A CA 1
ATOM 841 C C . PHE A 1 103 ? -0.802 -12.406 5.037 1.00 91.38 103 PHE A C 1
ATOM 843 O O . PHE A 1 103 ? -1.813 -12.356 5.738 1.00 91.38 103 PHE A O 1
ATOM 850 N N . ARG A 1 104 ? -0.834 -12.949 3.814 1.00 91.94 104 ARG A N 1
ATOM 851 C CA . ARG A 1 104 ? -2.043 -13.445 3.126 1.00 91.94 104 ARG A CA 1
ATOM 852 C C . ARG A 1 104 ? -3.189 -12.429 3.111 1.00 91.94 104 ARG A C 1
ATOM 854 O O . ARG A 1 104 ? -4.352 -12.796 3.250 1.00 91.94 104 ARG A O 1
ATOM 861 N N . ARG A 1 105 ? -2.840 -11.143 2.996 1.00 92.38 105 ARG A N 1
ATOM 862 C CA . ARG A 1 105 ? -3.771 -9.999 3.004 1.00 92.38 105 ARG A CA 1
ATOM 863 C C . ARG A 1 105 ? -4.755 -9.974 4.175 1.00 92.38 105 ARG A C 1
ATOM 865 O O . ARG A 1 105 ? -5.828 -9.398 4.047 1.00 92.38 105 ARG A O 1
ATOM 872 N N . THR A 1 106 ? -4.430 -10.574 5.315 1.00 95.06 106 THR A N 1
ATOM 873 C CA . THR A 1 106 ? -5.328 -10.565 6.471 1.00 95.06 106 THR A CA 1
ATOM 874 C C . THR A 1 106 ? -4.616 -10.087 7.719 1.00 95.06 106 THR A C 1
ATOM 876 O O . THR A 1 106 ? -3.502 -10.511 8.026 1.00 95.06 106 THR A O 1
ATOM 879 N N . LEU A 1 107 ? -5.294 -9.228 8.479 1.00 95.81 107 LEU A N 1
ATOM 880 C CA . LEU A 1 107 ? -4.831 -8.817 9.796 1.00 95.81 107 LEU A CA 1
ATOM 881 C C . LEU A 1 107 ? -4.932 -9.943 10.823 1.00 95.81 107 LEU A C 1
ATOM 883 O O . LEU A 1 107 ? -4.432 -9.794 11.924 1.00 95.81 107 LEU A O 1
ATOM 887 N N . ARG A 1 108 ? -5.504 -11.102 10.486 1.00 95.62 108 ARG A N 1
ATOM 888 C CA . ARG A 1 108 ? -5.396 -12.293 11.340 1.00 95.62 108 ARG A CA 1
ATOM 889 C C . ARG A 1 108 ? -3.946 -12.762 11.491 1.00 95.62 108 ARG A C 1
ATOM 891 O O . ARG A 1 108 ? -3.569 -13.255 12.548 1.00 95.62 108 ARG A O 1
ATOM 898 N N . ASN A 1 109 ? -3.123 -12.530 10.466 1.00 95.19 109 ASN A N 1
ATOM 899 C CA . ASN A 1 109 ? -1.724 -12.959 10.420 1.00 95.19 109 ASN A CA 1
ATOM 900 C C . ASN A 1 109 ? -0.726 -11.846 10.774 1.00 95.19 109 ASN A C 1
ATOM 902 O O . ASN A 1 109 ? 0.476 -12.101 10.806 1.00 95.19 109 ASN A O 1
ATOM 906 N N . VAL A 1 110 ? -1.186 -10.606 10.972 1.00 94.81 110 VAL A N 1
ATOM 907 C CA . VAL A 1 110 ? -0.308 -9.460 11.230 1.00 94.81 110 VAL A CA 1
ATOM 908 C C . VAL A 1 110 ? -1.031 -8.379 12.021 1.00 94.81 110 VAL A C 1
ATOM 910 O O . VAL A 1 110 ? -2.175 -8.028 11.732 1.00 94.81 110 VAL A O 1
ATOM 913 N N . THR A 1 111 ? -0.355 -7.796 13.008 1.00 94.62 111 THR A N 1
ATOM 914 C CA . THR A 1 111 ? -0.885 -6.618 13.696 1.00 94.62 111 THR A CA 1
ATOM 915 C C . THR A 1 111 ? -0.783 -5.385 12.800 1.00 94.62 111 THR A C 1
ATOM 917 O O . THR A 1 111 ? 0.131 -5.258 11.984 1.00 94.62 111 THR A O 1
ATOM 920 N N . LEU A 1 112 ? -1.684 -4.417 12.979 1.00 94.94 112 LEU A N 1
ATOM 921 C CA . LEU A 1 112 ? -1.627 -3.174 12.203 1.00 94.94 112 LEU A CA 1
ATOM 922 C C . LEU A 1 112 ? -0.309 -2.411 12.414 1.00 94.94 112 LEU A C 1
ATOM 924 O O . LEU A 1 112 ? 0.202 -1.805 11.478 1.00 94.94 112 LEU A O 1
ATOM 928 N N . SER A 1 113 ? 0.264 -2.459 13.621 1.00 93.00 113 SER A N 1
ATOM 929 C CA . SER A 1 113 ? 1.550 -1.816 13.909 1.00 93.00 113 SER A CA 1
ATOM 930 C C . SER A 1 113 ? 2.705 -2.446 13.132 1.00 93.00 113 SER A C 1
ATOM 932 O O . SER A 1 113 ? 3.536 -1.715 12.599 1.00 93.00 113 SER A O 1
ATOM 934 N N . VAL A 1 114 ? 2.741 -3.778 13.025 1.00 92.94 114 VAL A N 1
ATOM 935 C CA . VAL A 1 114 ? 3.752 -4.486 12.227 1.00 92.94 114 VAL A CA 1
ATOM 936 C C . VAL A 1 114 ? 3.553 -4.201 10.743 1.00 92.94 114 VAL A C 1
ATOM 938 O O . VAL A 1 114 ? 4.518 -3.862 10.070 1.00 92.94 114 VAL A O 1
ATOM 941 N N . LEU A 1 115 ? 2.313 -4.238 10.244 1.00 93.69 115 LEU A N 1
ATOM 942 C CA . LEU A 1 115 ? 2.015 -3.919 8.845 1.00 93.69 115 LEU A CA 1
ATOM 943 C C . LEU A 1 115 ? 2.473 -2.501 8.468 1.00 93.69 115 LEU A C 1
ATOM 945 O O . LEU A 1 115 ? 3.104 -2.309 7.434 1.00 93.69 115 LEU A O 1
ATOM 949 N N . VAL A 1 116 ? 2.172 -1.509 9.308 1.00 92.12 116 VAL A N 1
ATOM 950 C CA . VAL A 1 116 ? 2.588 -0.115 9.088 1.00 92.12 116 VAL A CA 1
ATOM 951 C C . VAL A 1 116 ? 4.105 0.033 9.136 1.00 92.12 116 VAL A C 1
ATOM 953 O O . VAL A 1 116 ? 4.662 0.774 8.331 1.00 92.12 116 VAL A O 1
ATOM 956 N N . LYS A 1 117 ? 4.775 -0.672 10.053 1.00 91.25 117 LYS A N 1
ATOM 957 C CA . LYS A 1 117 ? 6.236 -0.676 10.125 1.00 91.25 117 LYS A CA 1
ATOM 958 C C . LYS A 1 117 ? 6.847 -1.225 8.834 1.00 91.25 117 LYS A C 1
ATOM 960 O O . LYS A 1 117 ? 7.651 -0.540 8.224 1.00 91.25 117 LYS A O 1
ATOM 965 N N . GLU A 1 118 ? 6.401 -2.397 8.391 1.00 90.75 118 GLU A N 1
ATOM 966 C CA . GLU A 1 118 ? 6.878 -3.027 7.155 1.00 90.75 118 GLU A CA 1
ATOM 967 C C . GLU A 1 118 ? 6.685 -2.097 5.951 1.00 90.75 118 GLU A C 1
ATOM 969 O O . GLU A 1 118 ? 7.614 -1.898 5.184 1.00 90.75 118 GLU A O 1
ATOM 974 N N . LEU A 1 119 ? 5.525 -1.439 5.828 1.00 91.44 119 LEU A N 1
ATOM 975 C CA . LEU A 1 119 ? 5.287 -0.455 4.764 1.00 91.44 119 LEU A CA 1
ATOM 976 C C . LEU A 1 119 ? 6.278 0.715 4.789 1.00 91.44 119 LEU A C 1
ATOM 978 O O . LEU A 1 119 ? 6.706 1.158 3.727 1.00 91.44 119 LEU A O 1
ATOM 982 N N . ASN A 1 120 ? 6.627 1.213 5.977 1.00 89.62 120 ASN A N 1
ATOM 983 C CA . ASN A 1 120 ? 7.600 2.295 6.131 1.00 89.62 120 ASN A CA 1
ATOM 984 C C . ASN A 1 120 ? 9.039 1.851 5.831 1.00 89.62 120 ASN A C 1
ATOM 986 O O . ASN A 1 120 ? 9.842 2.686 5.425 1.00 89.62 120 ASN A O 1
ATOM 990 N N . ASP A 1 121 ? 9.349 0.569 6.030 1.00 89.44 121 ASP A N 1
ATOM 991 C CA . ASP A 1 121 ? 10.665 -0.008 5.745 1.00 89.44 121 ASP A CA 1
ATOM 992 C C . ASP A 1 121 ? 10.830 -0.336 4.242 1.00 89.44 121 ASP A C 1
ATOM 994 O O . ASP A 1 121 ? 11.949 -0.490 3.750 1.00 89.44 121 ASP A O 1
ATOM 998 N N . CYS A 1 122 ? 9.733 -0.398 3.477 1.00 89.12 122 CYS A N 1
ATOM 999 C CA . CYS A 1 122 ? 9.780 -0.607 2.033 1.00 89.12 122 CYS A CA 1
ATOM 1000 C C . CYS A 1 122 ? 10.236 0.650 1.265 1.00 89.12 122 CYS A C 1
ATOM 1002 O O . CYS A 1 122 ? 9.937 1.789 1.622 1.00 89.12 122 CYS A O 1
ATOM 1004 N N . THR A 1 123 ? 10.862 0.446 0.105 1.00 89.56 123 THR A N 1
ATOM 1005 C CA . THR A 1 123 ? 11.282 1.521 -0.804 1.00 89.56 123 THR A CA 1
ATOM 1006 C C . THR A 1 123 ? 10.473 1.539 -2.102 1.00 89.56 123 THR A C 1
ATOM 1008 O O . THR A 1 123 ? 9.995 0.512 -2.594 1.00 89.56 123 THR A O 1
ATOM 1011 N N . PHE A 1 124 ? 10.317 2.724 -2.703 1.00 88.75 124 PHE A N 1
ATOM 1012 C CA . PHE A 1 124 ? 9.689 2.844 -4.018 1.00 88.75 124 PHE A CA 1
ATOM 1013 C C . PHE A 1 124 ? 10.658 2.450 -5.127 1.00 88.75 124 PHE A C 1
ATOM 1015 O O . PHE A 1 124 ? 11.750 3.006 -5.260 1.00 88.75 124 PHE A O 1
ATOM 1022 N N . CYS A 1 125 ? 10.207 1.566 -6.014 1.00 90.44 125 CYS A N 1
ATOM 1023 C CA . CYS A 1 125 ? 10.931 1.264 -7.239 1.00 90.44 125 CYS A CA 1
ATOM 1024 C C . CYS A 1 125 ? 11.121 2.558 -8.047 1.00 90.44 125 CYS A C 1
ATOM 1026 O O . CYS A 1 125 ? 10.138 3.230 -8.370 1.00 90.44 125 CYS A O 1
ATOM 1028 N N . LYS A 1 126 ? 12.352 2.878 -8.456 1.00 89.88 126 LYS A N 1
ATOM 1029 C CA . LYS A 1 126 ? 12.659 4.085 -9.252 1.00 89.88 126 LYS A CA 1
ATOM 1030 C C . LYS A 1 126 ? 12.190 4.007 -10.710 1.00 89.88 126 LYS A C 1
ATOM 1032 O O . LYS A 1 126 ? 12.132 5.021 -11.394 1.00 89.88 126 LYS A O 1
ATOM 1037 N N . GLY A 1 127 ? 11.808 2.817 -11.171 1.00 90.75 127 GLY A N 1
ATOM 1038 C CA . GLY A 1 127 ? 11.338 2.595 -12.537 1.00 90.75 127 GLY A CA 1
ATOM 1039 C C . GLY A 1 127 ? 12.488 2.262 -13.482 1.00 90.75 127 GLY A C 1
ATOM 1040 O O . GLY A 1 127 ? 13.438 1.588 -13.088 1.00 90.75 127 GLY A O 1
ATOM 1041 N N . VAL A 1 128 ? 12.375 2.686 -14.737 1.00 90.25 128 VAL A N 1
ATOM 1042 C CA . VAL A 1 128 ? 13.374 2.466 -15.788 1.00 90.25 128 VAL A CA 1
ATOM 1043 C C . VAL A 1 128 ? 13.682 3.768 -16.518 1.00 90.25 128 VAL A C 1
ATOM 1045 O O . VAL A 1 128 ? 12.810 4.618 -16.687 1.00 90.25 128 VAL A O 1
ATOM 1048 N N . HIS A 1 129 ? 14.908 3.900 -17.022 1.00 84.56 129 HIS A N 1
ATOM 1049 C CA . HIS A 1 129 ? 15.236 4.957 -17.972 1.00 84.56 129 HIS A CA 1
ATOM 1050 C C . HIS A 1 129 ? 14.811 4.523 -19.382 1.00 84.56 129 HIS A C 1
ATOM 1052 O O . HIS A 1 129 ? 15.376 3.590 -19.960 1.00 84.56 129 HIS A O 1
ATOM 1058 N N . ALA A 1 130 ? 13.791 5.172 -19.941 1.00 76.69 130 ALA A N 1
ATOM 1059 C CA . ALA A 1 130 ? 13.272 4.836 -21.260 1.00 76.69 130 ALA A CA 1
ATOM 1060 C C . ALA A 1 130 ? 14.042 5.593 -22.354 1.00 76.69 130 ALA A C 1
ATOM 1062 O O . ALA A 1 130 ? 13.747 6.746 -22.640 1.00 76.69 130 ALA A O 1
ATOM 1063 N N . SER A 1 131 ? 15.009 4.939 -23.009 1.00 72.94 131 SER A N 1
ATOM 1064 C CA . SER A 1 131 ? 15.645 5.495 -24.219 1.00 72.94 131 SER A CA 1
ATOM 1065 C C . SER A 1 131 ? 14.732 5.435 -25.452 1.00 72.94 131 SER A C 1
ATOM 1067 O O . SER A 1 131 ? 14.928 6.180 -26.408 1.00 72.94 131 SER A O 1
ATOM 1069 N N . LYS A 1 132 ? 13.734 4.539 -25.440 1.00 76.25 132 LYS A N 1
ATOM 1070 C CA . LYS A 1 132 ? 12.658 4.428 -26.434 1.00 76.25 132 LYS A CA 1
ATOM 1071 C C . LYS A 1 132 ? 11.357 4.056 -25.731 1.00 76.25 132 LYS A C 1
ATOM 1073 O O . LYS A 1 132 ? 11.350 3.138 -24.909 1.00 76.25 132 LYS A O 1
ATOM 1078 N N . ILE A 1 133 ? 10.269 4.739 -26.080 1.00 79.31 133 ILE A N 1
ATOM 1079 C CA . ILE A 1 133 ? 8.928 4.403 -25.595 1.00 79.31 133 ILE A CA 1
ATOM 1080 C C . ILE A 1 133 ? 8.489 3.110 -26.285 1.00 79.31 133 ILE A C 1
ATOM 1082 O O . ILE A 1 133 ? 8.593 2.972 -27.503 1.00 79.31 133 ILE A O 1
ATOM 1086 N N . THR A 1 134 ? 8.043 2.136 -25.497 1.00 82.88 134 THR A N 1
ATOM 1087 C CA . THR A 1 134 ? 7.548 0.849 -25.997 1.00 82.88 134 THR A CA 1
ATOM 1088 C C . THR A 1 134 ? 6.286 0.468 -25.242 1.00 82.88 134 THR A C 1
ATOM 1090 O O . THR A 1 134 ? 6.119 0.873 -24.097 1.00 82.88 134 THR A O 1
ATOM 1093 N N . ILE A 1 135 ? 5.449 -0.387 -25.835 1.00 85.62 135 ILE A N 1
ATOM 1094 C CA . ILE A 1 135 ? 4.246 -0.937 -25.181 1.00 85.62 135 ILE A CA 1
ATOM 1095 C C . ILE A 1 135 ? 4.553 -1.725 -23.894 1.00 85.62 135 ILE A C 1
ATOM 1097 O O . ILE A 1 135 ? 3.666 -2.020 -23.108 1.00 85.62 135 ILE A O 1
ATOM 1101 N N . LYS A 1 136 ? 5.822 -2.081 -23.654 1.00 87.31 136 LYS A N 1
ATOM 1102 C CA . LYS A 1 136 ? 6.254 -2.757 -22.422 1.00 87.31 136 LYS A CA 1
ATOM 1103 C C . LYS A 1 136 ? 6.367 -1.800 -21.233 1.00 87.31 136 LYS A C 1
ATOM 1105 O O . LYS A 1 136 ? 6.567 -2.267 -20.110 1.00 87.31 136 LYS A O 1
ATOM 1110 N N . LEU A 1 137 ? 6.286 -0.495 -21.487 1.00 90.62 137 LEU A N 1
ATOM 1111 C CA . LEU A 1 137 ? 6.386 0.560 -20.497 1.00 90.62 137 LEU A CA 1
ATOM 1112 C C . LEU A 1 137 ? 5.077 1.330 -20.395 1.00 90.62 137 LEU A C 1
ATOM 1114 O O . LEU A 1 137 ? 4.426 1.606 -21.398 1.00 90.62 137 LEU A O 1
ATOM 1118 N N . TYR A 1 138 ? 4.767 1.760 -19.182 1.00 89.75 138 TYR A N 1
ATOM 1119 C CA . TYR A 1 138 ? 3.741 2.755 -18.921 1.00 89.75 138 TYR A CA 1
ATOM 1120 C C . TYR A 1 138 ? 4.352 3.921 -18.145 1.00 89.75 138 TYR A C 1
ATOM 1122 O O . TYR A 1 138 ? 5.342 3.763 -17.418 1.00 89.75 138 TYR A O 1
ATOM 1130 N N . HIS A 1 139 ? 3.782 5.108 -18.334 1.00 89.00 139 HIS A N 1
ATOM 1131 C CA . HIS A 1 139 ? 4.195 6.300 -17.609 1.00 89.00 139 HIS A CA 1
ATOM 1132 C C . HIS A 1 139 ? 3.389 6.399 -16.317 1.00 89.00 139 HIS A C 1
ATOM 1134 O O . HIS A 1 139 ? 2.162 6.440 -16.346 1.00 89.00 139 HIS A O 1
ATOM 1140 N N . HIS A 1 140 ? 4.081 6.411 -15.184 1.00 87.12 140 HIS A N 1
ATOM 1141 C CA . HIS A 1 140 ? 3.475 6.583 -13.875 1.00 87.12 140 HIS A CA 1
ATOM 1142 C C . HIS A 1 140 ? 3.745 7.998 -13.379 1.00 87.12 140 HIS A C 1
ATOM 1144 O O . HIS A 1 140 ? 4.906 8.380 -13.233 1.00 87.12 140 HIS A O 1
ATOM 1150 N N . VAL A 1 141 ? 2.688 8.754 -13.101 1.00 84.94 141 VAL A N 1
ATOM 1151 C CA . VAL A 1 141 ? 2.771 10.160 -12.695 1.00 84.94 141 VAL A CA 1
ATOM 1152 C C . VAL A 1 141 ? 2.210 10.310 -11.292 1.00 84.94 141 VAL A C 1
ATOM 1154 O O . VAL A 1 141 ? 1.123 9.815 -11.008 1.00 84.94 141 VAL A O 1
ATOM 1157 N N . ILE A 1 142 ? 2.960 10.986 -10.426 1.00 82.06 142 ILE A N 1
ATOM 1158 C CA . ILE A 1 142 ? 2.546 11.305 -9.059 1.00 82.06 142 ILE A CA 1
ATOM 1159 C C . ILE A 1 142 ? 2.525 12.831 -8.916 1.00 82.06 142 ILE A C 1
ATOM 1161 O O . ILE A 1 142 ? 3.519 13.469 -9.278 1.00 82.06 142 ILE A O 1
ATOM 1165 N N . PRO A 1 143 ? 1.440 13.422 -8.391 1.00 78.75 143 PRO A N 1
ATOM 1166 C CA . PRO A 1 143 ? 1.423 14.834 -8.020 1.00 78.75 143 PRO A CA 1
ATOM 1167 C C . PRO A 1 143 ? 2.498 15.137 -6.967 1.00 78.75 143 PRO A C 1
ATOM 1169 O O . PRO A 1 143 ? 2.668 14.361 -6.027 1.00 78.75 143 PRO A O 1
ATOM 1172 N N . ILE A 1 144 ? 3.212 16.250 -7.110 1.00 77.06 144 ILE A N 1
ATOM 1173 C CA . ILE A 1 144 ? 4.167 16.749 -6.110 1.00 77.06 144 ILE A CA 1
ATOM 1174 C C . ILE A 1 144 ? 3.764 18.157 -5.675 1.00 77.06 144 ILE A C 1
ATOM 1176 O O . ILE A 1 144 ? 3.040 18.846 -6.393 1.00 77.06 144 ILE A O 1
ATOM 1180 N N . ASP A 1 145 ? 4.212 18.578 -4.494 1.00 70.12 145 ASP A N 1
ATOM 1181 C CA . ASP A 1 145 ? 3.983 19.946 -4.041 1.00 70.12 145 ASP A CA 1
ATOM 1182 C C . ASP A 1 145 ? 4.773 20.937 -4.910 1.00 70.12 145 ASP A C 1
ATOM 1184 O O . ASP A 1 145 ? 5.979 20.792 -5.121 1.00 70.12 145 ASP A O 1
ATOM 1188 N N . SER A 1 146 ? 4.062 21.939 -5.427 1.00 62.56 146 SER A N 1
ATOM 1189 C CA . SER A 1 146 ? 4.572 23.005 -6.291 1.00 62.56 146 SER A CA 1
ATOM 1190 C C . SER A 1 146 ? 5.444 24.027 -5.565 1.00 62.56 146 SER A C 1
ATOM 1192 O O . SER A 1 146 ? 6.045 24.874 -6.217 1.00 62.56 146 SER A O 1
ATOM 1194 N N . THR A 1 147 ? 5.524 23.983 -4.230 1.00 59.19 147 THR A N 1
ATOM 1195 C CA . THR A 1 147 ? 6.440 24.849 -3.465 1.00 59.19 147 THR A CA 1
ATOM 1196 C C . THR A 1 147 ? 7.918 24.528 -3.709 1.00 59.19 147 THR A C 1
ATOM 1198 O O . THR A 1 147 ? 8.784 25.331 -3.363 1.00 59.19 147 THR A O 1
ATOM 1201 N N . LYS A 1 148 ? 8.222 23.385 -4.339 1.00 55.03 148 LYS A N 1
ATOM 1202 C CA . LYS A 1 148 ? 9.560 23.028 -4.818 1.00 55.03 148 LYS A CA 1
ATOM 1203 C C . LYS A 1 148 ? 9.681 23.448 -6.281 1.00 55.03 148 LYS A C 1
ATOM 1205 O O . LYS A 1 148 ? 9.212 22.742 -7.163 1.00 55.03 148 LYS A O 1
ATOM 1210 N N . GLU A 1 149 ? 10.243 24.640 -6.456 1.00 54.88 149 GLU A N 1
ATOM 1211 C CA . GLU A 1 149 ? 10.690 25.301 -7.689 1.00 54.88 149 GLU A CA 1
ATOM 1212 C C . GLU A 1 149 ? 10.645 24.436 -8.960 1.00 54.88 149 GLU A C 1
ATOM 1214 O O . GLU A 1 149 ? 11.438 23.512 -9.125 1.00 54.88 149 GLU A O 1
ATOM 1219 N N . ASP A 1 150 ? 9.775 24.808 -9.900 1.00 51.69 150 ASP A N 1
ATOM 1220 C CA . ASP A 1 150 ? 10.028 24.550 -11.314 1.00 51.69 150 ASP A CA 1
ATOM 1221 C C . ASP A 1 150 ? 9.642 25.810 -12.105 1.00 51.69 150 ASP A C 1
ATOM 1223 O O . ASP A 1 150 ? 8.485 26.240 -12.106 1.00 51.69 150 ASP A O 1
ATOM 1227 N N . GLU A 1 151 ? 10.629 26.423 -12.765 1.00 53.50 151 GLU A N 1
ATOM 1228 C CA . GLU A 1 151 ? 10.548 27.646 -13.592 1.00 53.50 151 GLU A CA 1
ATOM 1229 C C . GLU A 1 151 ? 9.708 27.468 -14.882 1.00 53.50 151 GLU A C 1
ATOM 1231 O O . GLU A 1 151 ? 9.889 28.162 -15.881 1.00 53.50 151 GLU A O 1
ATOM 1236 N N . GLY A 1 152 ? 8.766 26.526 -14.902 1.00 55.91 152 GLY A N 1
ATOM 1237 C CA . GLY A 1 152 ? 8.205 25.984 -16.133 1.00 55.91 152 GLY A CA 1
ATOM 1238 C C . GLY A 1 152 ? 6.691 25.879 -16.169 1.00 55.91 152 GLY A C 1
ATOM 1239 O O . GLY A 1 152 ? 6.206 24.837 -16.582 1.00 55.91 152 GLY A O 1
ATOM 1240 N N . GLY A 1 153 ? 5.940 26.907 -15.755 1.00 52.97 153 GLY A N 1
ATOM 1241 C CA . GLY A 1 153 ? 4.540 27.158 -16.161 1.00 52.97 153 GLY A CA 1
ATOM 1242 C C . GLY A 1 153 ? 3.516 26.006 -16.077 1.00 52.97 153 GLY A C 1
ATOM 1243 O O . GLY A 1 153 ? 2.435 26.117 -16.658 1.00 52.97 153 GLY A O 1
ATOM 1244 N N . GLN A 1 154 ? 3.818 24.895 -15.404 1.00 56.19 154 GLN A N 1
ATOM 1245 C CA . GLN A 1 154 ? 2.933 23.742 -15.295 1.00 56.19 154 GLN A CA 1
ATOM 1246 C C . GLN A 1 154 ? 1.903 24.003 -14.204 1.00 56.19 154 GLN A C 1
ATOM 1248 O O . GLN A 1 154 ? 2.236 24.291 -13.060 1.00 56.19 154 GLN A O 1
ATOM 1253 N N . GLN A 1 155 ? 0.627 23.873 -14.570 1.00 56.53 155 GLN A N 1
ATOM 1254 C CA . GLN A 1 155 ? -0.512 24.134 -13.686 1.00 56.53 155 GLN A CA 1
ATOM 1255 C C . GLN A 1 155 ? -0.552 23.197 -12.459 1.00 56.53 155 GLN A C 1
ATOM 1257 O O . GLN A 1 155 ? -1.215 23.517 -11.477 1.00 56.53 155 GLN A O 1
ATOM 1262 N N . PHE A 1 156 ? 0.176 22.069 -12.505 1.00 61.16 156 PHE A N 1
ATOM 1263 C CA . PHE A 1 156 ? 0.390 21.134 -11.399 1.00 61.16 156 PHE A CA 1
ATOM 1264 C C . PHE A 1 156 ? 1.808 20.558 -11.463 1.00 61.16 156 PHE A C 1
ATOM 1266 O O . PHE A 1 156 ? 2.191 19.983 -12.485 1.00 61.16 156 PHE A O 1
ATOM 1273 N N . ALA A 1 157 ? 2.570 20.670 -10.375 1.00 67.94 157 ALA A N 1
ATOM 1274 C CA . ALA A 1 157 ? 3.878 20.037 -10.284 1.00 67.94 157 ALA A CA 1
ATOM 1275 C C . ALA A 1 157 ? 3.700 18.510 -10.217 1.00 67.94 157 ALA A C 1
ATOM 1277 O O . ALA A 1 157 ? 2.893 17.980 -9.446 1.00 67.94 157 ALA A O 1
ATOM 1278 N N . GLN A 1 158 ? 4.425 17.777 -11.062 1.00 77.94 158 GLN A N 1
ATOM 1279 C CA . GLN A 1 158 ? 4.276 16.328 -11.187 1.00 77.94 158 GLN A CA 1
ATOM 1280 C C . GLN A 1 158 ? 5.626 15.632 -11.345 1.00 77.94 158 GLN A C 1
ATOM 1282 O O . GLN A 1 158 ? 6.504 16.089 -12.074 1.00 77.94 158 GLN A O 1
ATOM 1287 N N . LYS A 1 159 ? 5.773 14.465 -10.716 1.00 81.50 159 LYS A N 1
ATOM 1288 C CA . LYS A 1 159 ? 6.919 13.578 -10.916 1.00 81.50 159 LYS A CA 1
ATOM 1289 C C . LYS A 1 159 ? 6.498 12.363 -11.732 1.00 81.50 159 LYS A C 1
ATOM 1291 O O . LYS A 1 159 ? 5.792 11.478 -11.248 1.00 81.50 159 LYS A O 1
ATOM 1296 N N . GLY A 1 160 ? 6.949 12.332 -12.981 1.00 84.38 160 GLY A N 1
ATOM 1297 C CA . GLY A 1 160 ? 6.775 11.207 -13.895 1.00 84.38 160 GLY A CA 1
ATOM 1298 C C . GLY A 1 160 ? 7.907 10.187 -13.780 1.00 84.38 160 GLY A C 1
ATOM 1299 O O . GLY A 1 160 ? 9.069 10.534 -13.566 1.00 84.38 160 GLY A O 1
ATOM 1300 N N . SER A 1 161 ? 7.597 8.902 -13.905 1.00 87.56 161 SER A N 1
ATOM 1301 C CA . SER A 1 161 ? 8.595 7.838 -14.032 1.00 87.56 161 SER A CA 1
ATOM 1302 C C . SER A 1 161 ? 8.083 6.740 -14.951 1.00 87.56 161 SER A C 1
ATOM 1304 O O . SER A 1 161 ? 6.942 6.290 -14.837 1.00 87.56 161 SER A O 1
ATOM 1306 N N . TRP A 1 162 ? 8.941 6.268 -15.849 1.00 91.69 162 TRP A N 1
ATOM 1307 C CA . TRP A 1 162 ? 8.630 5.119 -16.691 1.00 91.69 162 TRP A CA 1
ATOM 1308 C C . TRP A 1 162 ? 8.785 3.827 -15.901 1.00 91.69 162 TRP A C 1
ATOM 1310 O O . TRP A 1 162 ? 9.759 3.639 -15.171 1.00 91.69 162 TRP A O 1
ATOM 1320 N N . ARG A 1 163 ? 7.826 2.916 -16.044 1.00 91.81 163 ARG A N 1
ATOM 1321 C CA . ARG A 1 163 ? 7.812 1.628 -15.345 1.00 91.81 163 ARG A CA 1
ATOM 1322 C C . ARG A 1 163 ? 7.493 0.515 -16.325 1.00 91.81 163 ARG A C 1
ATOM 1324 O O . ARG A 1 16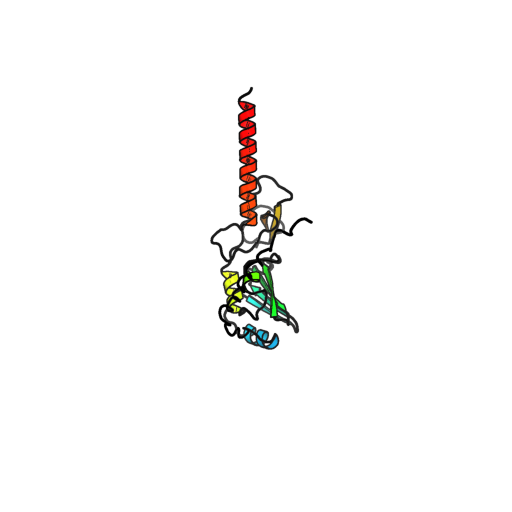3 ? 6.709 0.707 -17.250 1.00 91.81 163 ARG A O 1
ATOM 1331 N N . SER A 1 164 ? 8.106 -0.650 -16.134 1.00 91.81 164 SER A N 1
ATOM 1332 C CA . SER A 1 164 ? 7.732 -1.838 -16.899 1.00 91.81 164 SER A CA 1
ATOM 1333 C C . SER A 1 164 ? 6.389 -2.376 -16.424 1.00 91.81 164 SER A C 1
ATOM 1335 O O . SER A 1 164 ? 6.099 -2.324 -15.227 1.00 91.81 164 SER A O 1
ATOM 1337 N N . HIS A 1 165 ? 5.610 -2.982 -17.317 1.00 88.38 165 HIS A N 1
ATOM 1338 C CA . HIS A 1 165 ? 4.471 -3.798 -16.891 1.00 88.38 165 HIS A CA 1
ATOM 1339 C C . HIS A 1 165 ? 4.903 -4.848 -15.852 1.00 88.38 165 HIS A C 1
ATOM 1341 O O . HIS A 1 165 ? 5.975 -5.445 -15.968 1.00 88.38 165 HIS A O 1
ATOM 1347 N N . GLY A 1 166 ? 4.090 -5.022 -14.806 1.00 87.44 166 GLY A N 1
ATOM 1348 C CA . GLY A 1 166 ? 4.420 -5.878 -13.660 1.00 87.44 166 GLY A CA 1
ATOM 1349 C C . GLY A 1 166 ? 5.406 -5.262 -12.658 1.00 87.44 166 GLY A C 1
ATOM 1350 O O . GLY A 1 166 ? 5.949 -5.981 -11.824 1.00 87.44 166 GLY A O 1
ATOM 1351 N N . CYS A 1 167 ? 5.677 -3.953 -12.728 1.00 89.81 167 CYS A N 1
ATOM 1352 C CA . CYS A 1 167 ? 6.437 -3.255 -11.692 1.00 89.81 167 CYS A CA 1
ATOM 1353 C C . CYS A 1 167 ? 5.758 -3.437 -10.328 1.00 89.81 167 CYS A C 1
ATOM 1355 O O . CYS A 1 167 ? 4.585 -3.113 -10.179 1.00 89.81 167 CYS A O 1
ATOM 1357 N N . LEU A 1 168 ? 6.515 -3.896 -9.326 1.00 88.12 168 LEU A N 1
ATOM 1358 C CA . LEU A 1 168 ? 5.989 -4.105 -7.972 1.00 88.12 168 LEU A CA 1
ATOM 1359 C C . LEU A 1 168 ? 5.628 -2.799 -7.254 1.00 88.12 168 LEU A C 1
ATOM 1361 O O . LEU A 1 168 ? 4.897 -2.835 -6.272 1.00 88.12 168 LEU A O 1
ATOM 1365 N N . PHE A 1 169 ? 6.111 -1.661 -7.767 1.00 87.88 169 PHE A N 1
ATOM 1366 C CA . PHE A 1 169 ? 5.999 -0.307 -7.214 1.00 87.88 169 PHE A CA 1
ATOM 1367 C C . PHE A 1 169 ? 6.660 -0.122 -5.838 1.00 87.88 169 PHE A C 1
ATOM 1369 O O . PHE A 1 169 ? 7.468 0.794 -5.690 1.00 87.88 169 PHE A O 1
ATOM 1376 N N . LEU A 1 170 ? 6.404 -1.032 -4.903 1.00 88.62 170 LEU A N 1
ATOM 1377 C CA . LEU A 1 170 ? 6.961 -1.132 -3.562 1.00 88.62 170 LEU A CA 1
ATOM 1378 C C . LEU A 1 170 ? 7.912 -2.342 -3.465 1.00 88.62 170 LEU A C 1
ATOM 1380 O O . LEU A 1 170 ? 7.595 -3.424 -3.963 1.00 88.62 170 LEU A O 1
ATOM 1384 N N . ILE A 1 171 ? 9.079 -2.159 -2.850 1.00 88.56 171 ILE A N 1
ATOM 1385 C CA . ILE A 1 171 ? 10.122 -3.177 -2.652 1.00 88.56 171 ILE A CA 1
ATOM 1386 C C . ILE A 1 171 ? 10.387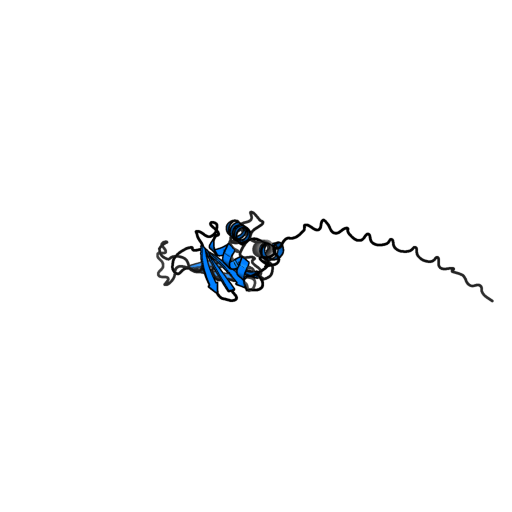 -3.277 -1.149 1.00 88.56 171 ILE A C 1
ATOM 1388 O O . ILE A 1 171 ? 10.809 -2.294 -0.553 1.00 88.56 171 ILE A O 1
ATOM 1392 N N . CYS A 1 172 ? 10.124 -4.437 -0.545 1.00 83.00 172 CYS A N 1
ATOM 1393 C CA . CYS A 1 172 ? 10.182 -4.606 0.916 1.00 83.00 172 CYS A CA 1
ATOM 1394 C C . CYS A 1 172 ? 11.305 -5.538 1.399 1.00 83.00 172 CYS A C 1
ATOM 1396 O O . CYS A 1 172 ? 11.674 -5.478 2.561 1.00 83.00 172 CYS A O 1
ATOM 1398 N N . ASP A 1 173 ? 11.868 -6.366 0.513 1.00 74.81 173 ASP A N 1
ATOM 1399 C CA . ASP A 1 173 ? 12.821 -7.425 0.889 1.00 74.81 173 ASP A CA 1
ATOM 1400 C C . ASP A 1 173 ? 14.174 -7.311 0.157 1.00 74.81 173 ASP A C 1
ATOM 1402 O O . ASP A 1 173 ? 14.962 -8.255 0.155 1.00 74.81 173 ASP A O 1
ATOM 1406 N N . ILE A 1 174 ? 14.429 -6.199 -0.547 1.00 70.62 174 ILE A N 1
ATOM 1407 C CA . ILE A 1 174 ? 15.619 -6.030 -1.396 1.00 70.62 174 ILE A CA 1
ATOM 1408 C C . ILE A 1 174 ? 16.184 -4.619 -1.214 1.00 70.62 174 ILE A C 1
ATOM 1410 O O . ILE A 1 174 ? 15.447 -3.648 -1.367 1.00 70.62 174 ILE A O 1
ATOM 1414 N N . ASP A 1 175 ? 17.499 -4.509 -1.005 1.00 71.81 175 ASP A N 1
ATOM 1415 C CA . ASP A 1 175 ? 18.242 -3.232 -0.994 1.00 71.81 175 ASP A CA 1
ATOM 1416 C C . ASP A 1 175 ? 18.383 -2.597 -2.397 1.00 71.81 175 ASP A C 1
ATOM 1418 O O . ASP A 1 175 ? 19.015 -1.554 -2.587 1.00 71.81 175 ASP A O 1
ATOM 1422 N N . ASP A 1 176 ? 17.778 -3.214 -3.413 1.00 76.62 176 ASP A N 1
ATOM 1423 C CA . ASP A 1 176 ? 17.776 -2.711 -4.776 1.00 76.62 176 ASP A CA 1
ATOM 1424 C C . ASP A 1 176 ? 16.764 -1.579 -4.940 1.00 76.62 176 ASP A C 1
ATOM 1426 O O . ASP A 1 176 ? 15.575 -1.700 -4.656 1.00 76.62 176 ASP A O 1
ATOM 1430 N N . SER A 1 177 ? 17.204 -0.493 -5.572 1.00 83.44 177 SER A N 1
ATOM 1431 C CA . SER A 1 177 ? 16.314 0.628 -5.909 1.00 83.44 177 SER A CA 1
ATOM 1432 C C . SER A 1 177 ? 15.336 0.350 -7.067 1.00 83.44 177 SER A C 1
ATOM 1434 O O . SER A 1 177 ? 14.529 1.214 -7.437 1.00 83.44 177 SER A O 1
ATOM 1436 N N . VAL A 1 178 ? 15.411 -0.835 -7.684 1.00 90.00 178 VAL A N 1
ATOM 1437 C CA . VAL A 1 178 ? 14.648 -1.217 -8.878 1.00 90.00 178 VAL A CA 1
ATOM 1438 C C . VAL A 1 178 ? 14.118 -2.639 -8.725 1.00 90.00 178 VAL A C 1
ATOM 1440 O O . VAL A 1 178 ? 14.874 -3.579 -8.520 1.00 90.00 178 VAL A O 1
ATOM 1443 N N . CYS A 1 179 ? 12.805 -2.817 -8.891 1.00 90.81 179 CYS A N 1
ATOM 1444 C CA . CYS A 1 179 ? 12.181 -4.132 -8.756 1.00 90.81 179 CYS A CA 1
ATOM 1445 C C . CYS A 1 179 ? 12.578 -5.094 -9.890 1.00 90.81 179 CYS A C 1
ATOM 1447 O O . CYS A 1 179 ? 13.000 -4.681 -10.975 1.00 90.81 179 CYS A O 1
ATOM 1449 N N . THR A 1 180 ? 12.335 -6.388 -9.678 1.00 90.19 180 THR A N 1
ATOM 1450 C CA . THR A 1 180 ? 12.685 -7.466 -10.617 1.00 90.19 180 THR A CA 1
ATOM 1451 C C . THR A 1 180 ? 12.129 -7.259 -12.031 1.00 90.19 180 THR A C 1
ATOM 1453 O O . THR A 1 180 ? 12.841 -7.503 -13.004 1.00 90.19 180 THR A O 1
ATOM 1456 N N . ALA A 1 181 ? 10.893 -6.771 -12.181 1.00 90.69 181 ALA A N 1
ATOM 1457 C CA . ALA A 1 181 ? 10.299 -6.494 -13.491 1.00 90.69 181 ALA A CA 1
ATOM 1458 C C . ALA A 1 181 ? 11.040 -5.370 -14.240 1.00 90.69 181 ALA A C 1
ATOM 1460 O O . ALA A 1 181 ? 11.443 -5.545 -15.394 1.00 90.69 181 ALA A O 1
ATOM 1461 N N . CYS A 1 182 ? 11.298 -4.251 -13.558 1.00 92.00 182 CYS A N 1
ATOM 1462 C CA . CYS A 1 182 ? 12.030 -3.120 -14.130 1.00 92.00 182 CYS A CA 1
ATOM 1463 C C . CYS A 1 182 ? 13.492 -3.492 -14.436 1.00 92.00 182 CYS A C 1
ATOM 1465 O O . CYS A 1 182 ? 14.016 -3.119 -15.486 1.00 92.00 182 CYS A O 1
ATOM 1467 N N . SER A 1 183 ? 14.130 -4.288 -13.574 1.00 92.06 183 SER A N 1
ATOM 1468 C CA . SER A 1 183 ? 15.490 -4.799 -13.779 1.00 92.06 183 SER A CA 1
ATOM 1469 C C . SER A 1 183 ? 15.577 -5.717 -15.007 1.00 92.06 183 SER A C 1
ATOM 1471 O O . SER A 1 183 ? 16.430 -5.529 -15.880 1.00 92.06 183 SER A O 1
ATOM 1473 N N . LYS A 1 184 ? 14.625 -6.648 -15.170 1.00 91.56 184 LYS A N 1
ATOM 1474 C CA . LYS A 1 184 ? 14.520 -7.502 -16.368 1.00 91.56 184 LYS A CA 1
ATOM 1475 C C . LYS A 1 184 ? 14.358 -6.678 -17.645 1.00 91.56 184 LYS A C 1
ATOM 1477 O O . LYS A 1 184 ? 15.010 -6.974 -18.650 1.00 91.56 184 LYS A O 1
ATOM 1482 N N . TYR A 1 185 ? 13.527 -5.633 -17.610 1.00 91.88 185 TYR A N 1
ATOM 1483 C CA . TYR A 1 185 ? 13.387 -4.719 -18.743 1.00 91.88 185 TYR A CA 1
ATOM 1484 C C . TYR A 1 185 ? 14.716 -4.033 -19.077 1.00 91.88 185 TYR A C 1
ATOM 1486 O O . TYR A 1 185 ? 15.124 -4.040 -20.239 1.00 91.88 185 TYR A O 1
ATOM 1494 N N . HIS A 1 186 ? 15.415 -3.495 -18.074 1.00 88.88 186 HIS A N 1
ATOM 1495 C CA . HIS A 1 186 ? 16.696 -2.813 -18.259 1.00 88.88 186 HIS A CA 1
ATOM 1496 C C . HIS A 1 186 ? 17.736 -3.724 -18.927 1.00 88.88 186 HIS A C 1
ATOM 1498 O O . HIS A 1 186 ? 18.348 -3.355 -19.932 1.00 88.88 186 HIS A O 1
ATOM 1504 N N . THR A 1 187 ? 17.862 -4.962 -18.449 1.00 89.44 187 THR A N 1
ATOM 1505 C CA . THR A 1 187 ? 18.752 -5.971 -19.040 1.00 89.44 187 THR A CA 1
ATOM 1506 C C . THR A 1 187 ? 18.378 -6.280 -20.493 1.00 89.44 187 THR A C 1
ATOM 1508 O O . THR A 1 187 ? 19.240 -6.279 -21.374 1.00 89.44 187 THR A O 1
ATOM 1511 N N . SER A 1 188 ? 17.088 -6.475 -20.787 1.00 88.06 188 SER A N 1
ATOM 1512 C CA . SER A 1 188 ? 16.615 -6.728 -22.156 1.00 88.06 188 SER A CA 1
ATOM 1513 C C . SER A 1 188 ? 16.869 -5.545 -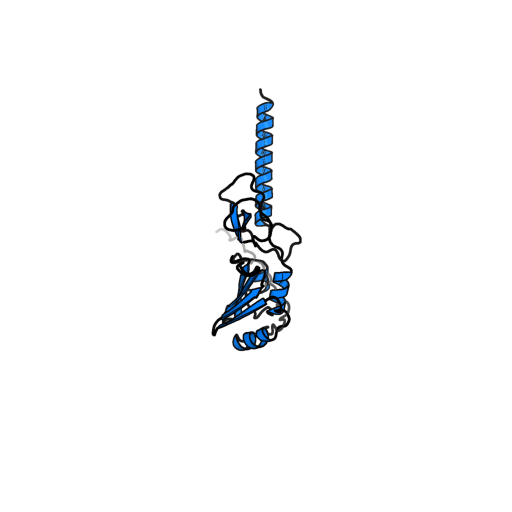23.101 1.00 88.06 188 SER A C 1
ATOM 1515 O O . SER A 1 188 ? 17.302 -5.744 -24.244 1.00 88.06 188 SER A O 1
ATOM 1517 N N . ALA A 1 189 ? 16.639 -4.317 -22.637 1.00 86.69 189 ALA A N 1
ATOM 1518 C CA . ALA A 1 189 ? 16.858 -3.099 -23.410 1.00 86.69 189 ALA A CA 1
ATOM 1519 C C . ALA A 1 189 ? 18.348 -2.885 -23.722 1.00 86.69 189 ALA A C 1
ATOM 1521 O O . ALA A 1 189 ? 18.710 -2.578 -24.864 1.00 86.69 189 ALA A O 1
ATOM 1522 N N . ASN A 1 190 ? 19.224 -3.136 -22.747 1.00 85.88 190 ASN A N 1
ATOM 1523 C CA . ASN A 1 190 ? 20.671 -3.027 -22.920 1.00 85.88 190 ASN A CA 1
ATOM 1524 C C . ASN A 1 190 ? 21.206 -4.060 -23.911 1.00 85.88 190 ASN A C 1
ATOM 1526 O O . ASN A 1 190 ? 21.951 -3.704 -24.825 1.00 85.88 190 ASN A O 1
ATOM 1530 N N . ASN A 1 191 ? 20.766 -5.314 -23.804 1.00 86.44 191 ASN A N 1
ATOM 1531 C CA . ASN A 1 191 ? 21.155 -6.368 -24.743 1.00 86.44 191 ASN A CA 1
ATOM 1532 C C . ASN A 1 191 ? 20.711 -6.039 -26.175 1.00 86.44 191 ASN A C 1
ATOM 1534 O O . ASN A 1 191 ? 21.482 -6.191 -27.122 1.00 86.44 191 ASN A O 1
ATOM 1538 N N . SER A 1 192 ? 19.497 -5.507 -26.333 1.00 84.00 192 SER A N 1
ATOM 1539 C CA . SER A 1 192 ? 18.973 -5.080 -27.635 1.00 84.00 192 SER A CA 1
ATOM 1540 C C . SER A 1 192 ? 19.785 -3.932 -28.240 1.00 84.00 192 SER A C 1
ATOM 1542 O O . SER A 1 192 ? 20.010 -3.900 -29.450 1.00 84.00 192 SER A O 1
ATOM 1544 N N . THR A 1 193 ? 20.236 -2.992 -27.408 1.00 82.69 193 THR A N 1
ATOM 1545 C CA . THR A 1 193 ? 21.056 -1.849 -27.835 1.00 82.69 193 THR A CA 1
ATOM 1546 C C . THR A 1 193 ? 22.445 -2.302 -28.277 1.00 82.69 193 THR A C 1
ATOM 1548 O O . THR A 1 193 ? 22.862 -1.972 -29.388 1.00 82.69 193 THR A O 1
ATOM 1551 N N . LYS A 1 194 ? 23.109 -3.154 -27.486 1.00 84.00 194 LYS A N 1
ATOM 1552 C CA . LYS A 1 194 ? 24.407 -3.753 -27.840 1.00 84.00 194 LYS A CA 1
ATOM 1553 C C . LYS A 1 194 ? 24.330 -4.559 -29.141 1.00 84.00 194 LYS A C 1
ATOM 1555 O O . LYS A 1 194 ? 25.169 -4.401 -30.022 1.00 84.00 194 LYS A O 1
ATOM 1560 N N . ALA A 1 195 ? 23.277 -5.357 -29.325 1.00 81.12 195 ALA A N 1
ATOM 1561 C CA . ALA A 1 195 ? 23.073 -6.125 -30.556 1.00 81.12 195 ALA A CA 1
ATOM 1562 C C . ALA A 1 195 ? 22.848 -5.243 -31.800 1.00 81.12 195 ALA A C 1
ATOM 1564 O O . ALA A 1 195 ? 23.174 -5.652 -32.915 1.00 81.12 195 ALA A O 1
ATOM 1565 N N . LYS A 1 196 ? 22.268 -4.046 -31.641 1.00 81.38 196 LYS A N 1
ATOM 1566 C CA . LYS A 1 196 ? 22.136 -3.065 -32.732 1.00 81.38 196 LYS A CA 1
ATOM 1567 C C . LYS A 1 196 ? 23.474 -2.398 -33.049 1.00 81.38 196 LYS A C 1
ATOM 1569 O O . LYS A 1 196 ? 23.815 -2.292 -34.221 1.00 81.38 196 LYS A O 1
ATOM 1574 N N . GLN A 1 197 ? 24.245 -2.023 -32.027 1.00 79.88 197 GLN A N 1
ATOM 1575 C CA . GLN A 1 197 ? 25.587 -1.454 -32.195 1.00 79.88 197 GLN A CA 1
ATOM 1576 C C . GLN A 1 197 ? 26.535 -2.430 -32.900 1.00 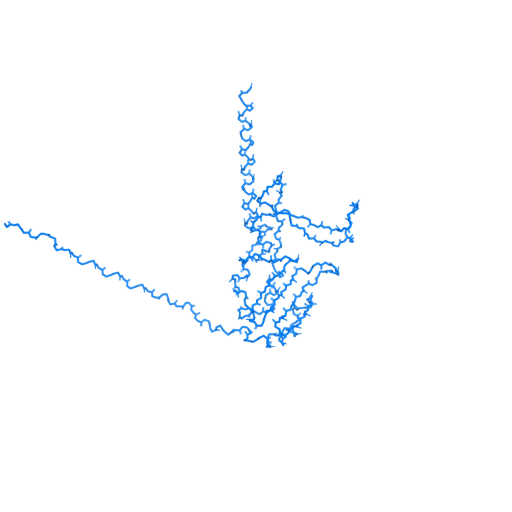79.88 197 GLN A C 1
ATOM 1578 O O . GLN A 1 197 ? 27.190 -2.050 -33.865 1.00 79.88 197 GLN A O 1
ATOM 1583 N N . ASN A 1 198 ? 26.539 -3.705 -32.503 1.00 77.44 198 ASN A N 1
ATOM 1584 C CA . ASN A 1 198 ? 27.374 -4.726 -33.142 1.00 77.44 198 ASN A CA 1
ATOM 1585 C C . ASN A 1 198 ? 27.012 -4.938 -34.619 1.00 77.44 198 ASN A C 1
ATOM 1587 O O . ASN A 1 198 ? 27.902 -5.080 -35.452 1.00 77.44 198 ASN A O 1
ATOM 1591 N N . ARG A 1 199 ? 25.716 -4.912 -34.962 1.00 76.44 199 ARG A N 1
ATOM 1592 C CA . ARG A 1 199 ? 25.265 -4.983 -36.362 1.00 76.44 199 ARG A CA 1
ATOM 1593 C C . ARG A 1 199 ? 25.706 -3.769 -37.175 1.00 76.44 199 ARG A C 1
ATOM 1595 O O . ARG A 1 199 ? 26.155 -3.935 -38.303 1.00 76.44 199 ARG A O 1
ATOM 1602 N N . HIS A 1 200 ? 25.619 -2.574 -36.595 1.00 70.75 200 HIS A N 1
ATOM 1603 C CA . HIS A 1 200 ? 26.080 -1.353 -37.250 1.00 70.75 200 HIS A CA 1
ATOM 1604 C C . HIS A 1 200 ? 27.596 -1.388 -37.496 1.00 70.75 200 HIS A C 1
ATOM 1606 O O . HIS A 1 200 ? 28.036 -1.152 -38.612 1.00 70.75 200 HIS A O 1
ATOM 1612 N N . LEU A 1 201 ? 28.390 -1.774 -36.491 1.00 68.50 201 LEU A N 1
ATOM 1613 C CA . LEU A 1 201 ? 29.845 -1.925 -36.612 1.00 68.50 201 LEU A CA 1
ATOM 1614 C C . LEU A 1 201 ? 30.253 -2.990 -37.638 1.00 68.50 201 LEU A C 1
ATOM 1616 O O . LEU A 1 201 ? 31.269 -2.829 -38.305 1.00 68.50 201 LEU A O 1
ATOM 1620 N N . HIS A 1 202 ? 29.480 -4.070 -37.774 1.00 64.12 202 HIS A N 1
ATOM 1621 C CA . HIS A 1 202 ? 29.717 -5.083 -38.802 1.00 64.12 202 HIS A CA 1
ATOM 1622 C C . HIS A 1 202 ? 29.429 -4.541 -40.210 1.00 64.12 202 HIS A C 1
ATOM 1624 O O . HIS A 1 202 ? 30.198 -4.793 -41.129 1.00 64.12 202 HIS A O 1
ATOM 1630 N N . MET A 1 203 ? 28.357 -3.764 -40.394 1.00 59.59 203 MET A N 1
ATOM 1631 C CA . MET A 1 203 ? 28.027 -3.156 -41.692 1.00 59.59 203 MET A CA 1
ATOM 1632 C C . MET A 1 203 ? 29.038 -2.075 -42.101 1.00 59.59 203 MET A C 1
ATOM 1634 O O . MET A 1 203 ? 29.387 -1.987 -43.271 1.00 59.59 203 MET A O 1
ATOM 1638 N N . SER A 1 204 ? 29.567 -1.302 -41.147 1.00 60.22 204 SER A N 1
ATOM 1639 C CA . SER A 1 204 ? 30.580 -0.266 -41.407 1.00 60.22 204 SER A CA 1
ATOM 1640 C C . SER A 1 204 ? 31.976 -0.809 -41.744 1.00 60.22 204 SER A C 1
ATOM 1642 O O . SER A 1 204 ? 32.822 -0.035 -42.164 1.00 60.22 204 S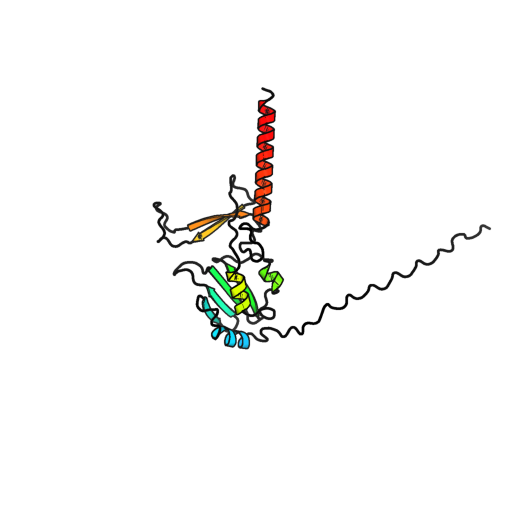ER A O 1
ATOM 1644 N N . LYS A 1 205 ? 32.239 -2.108 -41.544 1.00 59.41 205 LYS A N 1
ATOM 1645 C CA . LYS A 1 205 ? 33.511 -2.765 -41.911 1.00 59.41 205 LYS A CA 1
ATOM 1646 C C . LYS A 1 205 ? 33.502 -3.385 -43.315 1.00 59.41 205 LYS A C 1
ATOM 1648 O O . LYS A 1 205 ? 34.520 -3.919 -43.738 1.00 59.41 205 LYS A O 1
ATOM 1653 N N . HIS A 1 206 ? 32.360 -3.354 -44.001 1.00 55.12 206 HIS A N 1
ATOM 1654 C CA . HIS A 1 206 ? 32.167 -3.912 -45.345 1.00 55.12 206 HIS A CA 1
ATOM 1655 C C . HIS A 1 206 ? 31.888 -2.834 -46.411 1.00 55.12 206 HIS A C 1
ATOM 1657 O O . HIS A 1 206 ? 31.401 -3.158 -47.493 1.00 55.12 206 HIS A O 1
ATOM 1663 N N . LEU A 1 207 ? 32.194 -1.573 -46.098 1.00 46.94 207 LEU A N 1
ATOM 1664 C CA . LEU A 1 207 ? 32.226 -0.416 -46.998 1.00 46.94 207 LEU A CA 1
ATOM 1665 C C . LEU A 1 207 ? 33.669 0.082 -47.083 1.00 46.94 207 LEU A C 1
ATOM 1667 O O . LEU A 1 207 ? 34.067 0.498 -48.189 1.00 46.94 207 LEU A O 1
#